Protein AF-A0A8T6MAM2-F1 (afdb_monomer_lite)

Structure (mmCIF, N/CA/C/O backbone):
data_AF-A0A8T6MAM2-F1
#
_entry.id   AF-A0A8T6MAM2-F1
#
loop_
_atom_site.group_PDB
_atom_site.id
_atom_site.type_symbol
_atom_site.label_atom_id
_atom_site.label_alt_id
_atom_site.label_comp_id
_atom_site.label_asym_id
_atom_site.label_entity_id
_atom_site.label_seq_id
_atom_site.pdbx_PDB_ins_code
_atom_site.Cartn_x
_atom_site.Cartn_y
_atom_site.Cartn_z
_atom_site.occupancy
_atom_site.B_iso_or_equiv
_atom_site.auth_seq_id
_atom_site.auth_comp_id
_atom_site.auth_asym_id
_atom_site.auth_atom_id
_atom_site.pdbx_PDB_model_num
ATOM 1 N N . MET A 1 1 ? 0.424 -13.821 27.277 1.00 36.38 1 MET A N 1
ATOM 2 C CA . MET A 1 1 ? 0.152 -14.409 25.945 1.00 36.38 1 MET A CA 1
ATOM 3 C C . MET A 1 1 ? -0.595 -13.380 25.105 1.00 36.38 1 MET A C 1
ATOM 5 O O . MET A 1 1 ? -1.649 -12.931 25.542 1.00 36.38 1 MET A O 1
ATOM 9 N N . ILE A 1 2 ? -0.048 -12.949 23.964 1.00 37.09 2 ILE A N 1
ATOM 10 C CA . ILE A 1 2 ? -0.687 -11.926 23.117 1.00 37.09 2 ILE A CA 1
ATOM 11 C C . ILE A 1 2 ? -1.843 -12.578 22.347 1.00 37.09 2 ILE A C 1
ATOM 13 O O . ILE A 1 2 ? -1.617 -13.409 21.472 1.00 37.09 2 ILE A O 1
ATOM 17 N N . LYS A 1 3 ? -3.089 -12.210 22.671 1.00 39.47 3 LYS A N 1
ATOM 18 C CA . LYS A 1 3 ? -4.261 -12.579 21.863 1.00 39.47 3 LYS A CA 1
ATOM 19 C C . LYS A 1 3 ? -4.354 -11.645 20.656 1.00 39.47 3 LYS A C 1
ATOM 21 O O . LYS A 1 3 ? -4.969 -10.579 20.751 1.00 39.47 3 LYS A O 1
ATOM 26 N N . PHE A 1 4 ? -3.730 -12.059 19.554 1.00 47.56 4 PHE A N 1
ATOM 27 C CA . PHE A 1 4 ? -3.900 -11.439 18.242 1.00 47.56 4 PHE A CA 1
ATOM 28 C C . PHE A 1 4 ? -5.394 -11.356 17.886 1.00 47.56 4 PHE A C 1
ATOM 30 O O . PHE A 1 4 ? -6.141 -12.314 18.091 1.00 47.56 4 PHE A O 1
ATOM 37 N N . GLY A 1 5 ? -5.838 -10.205 17.375 1.00 58.12 5 GLY A N 1
ATOM 38 C CA . GLY A 1 5 ? -7.162 -10.078 16.760 1.00 58.12 5 GLY A CA 1
ATOM 39 C C . GLY A 1 5 ? -7.283 -10.978 15.526 1.00 58.12 5 GLY A C 1
ATOM 40 O O . GLY A 1 5 ? -6.278 -11.277 14.881 1.00 58.12 5 GLY A O 1
ATOM 41 N N . ASN A 1 6 ? -8.503 -11.401 15.184 1.00 73.69 6 ASN A N 1
ATOM 42 C CA . ASN A 1 6 ? -8.754 -12.363 14.101 1.00 73.69 6 ASN A CA 1
ATOM 43 C C . ASN A 1 6 ? -8.672 -11.720 12.696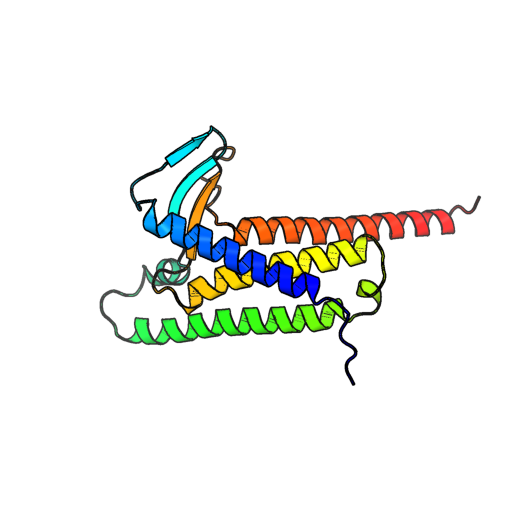 1.00 73.69 6 ASN A C 1
ATOM 45 O O . ASN A 1 6 ? -9.562 -11.880 11.865 1.00 73.69 6 ASN A O 1
ATOM 49 N N . ASN A 1 7 ? -7.599 -10.967 12.446 1.00 86.06 7 ASN A N 1
ATOM 50 C CA . ASN A 1 7 ? -7.386 -10.113 11.275 1.00 86.06 7 ASN A CA 1
ATOM 51 C C . ASN A 1 7 ? -6.730 -10.871 10.099 1.00 86.06 7 ASN A C 1
ATOM 53 O O . ASN A 1 7 ? -6.193 -10.249 9.188 1.00 86.06 7 ASN A O 1
ATOM 57 N N . TYR A 1 8 ? -6.737 -12.209 10.115 1.00 89.56 8 TYR A N 1
ATOM 58 C CA . TYR A 1 8 ? -6.058 -13.050 9.118 1.00 89.56 8 TYR A CA 1
ATOM 59 C C . TYR A 1 8 ? -6.554 -12.793 7.686 1.00 89.56 8 TYR A C 1
ATOM 61 O O . TYR A 1 8 ? -5.740 -12.705 6.774 1.00 89.56 8 TYR A O 1
ATOM 69 N N . LEU A 1 9 ? -7.862 -12.573 7.498 1.00 92.56 9 LEU A N 1
ATOM 70 C CA . LEU A 1 9 ? -8.433 -12.193 6.200 1.00 92.56 9 LEU A CA 1
ATOM 71 C C . LEU A 1 9 ? -7.868 -10.866 5.681 1.00 92.56 9 LEU A C 1
ATOM 73 O O . LEU A 1 9 ? -7.663 -10.725 4.484 1.00 92.56 9 LEU A O 1
ATOM 77 N N . LEU A 1 10 ? -7.578 -9.911 6.569 1.00 95.00 10 LEU A N 1
ATOM 78 C CA . LEU A 1 10 ? -7.025 -8.614 6.179 1.00 95.00 10 LEU A CA 1
ATOM 79 C C . LEU A 1 10 ? -5.540 -8.727 5.802 1.00 95.00 10 LEU A C 1
ATOM 81 O O . LEU A 1 10 ? -5.130 -8.118 4.822 1.00 95.00 10 LEU A O 1
ATOM 85 N N . TRP A 1 11 ? -4.762 -9.575 6.492 1.00 95.12 11 TRP A N 1
ATOM 86 C CA . TRP A 1 11 ? -3.405 -9.941 6.053 1.00 95.12 11 TRP A CA 1
ATOM 87 C C . TRP A 1 11 ? -3.402 -10.641 4.687 1.00 95.12 11 TRP A C 1
ATOM 89 O O . TRP A 1 11 ? -2.553 -10.338 3.851 1.00 95.12 11 TRP A O 1
ATOM 99 N N . ILE A 1 12 ? -4.363 -11.540 4.439 1.00 96.12 12 ILE A N 1
ATOM 100 C CA . ILE A 1 12 ? -4.545 -12.180 3.128 1.00 96.12 12 ILE A CA 1
ATOM 101 C C . ILE A 1 12 ? -4.876 -11.122 2.066 1.00 96.12 12 ILE A C 1
ATOM 103 O O . ILE A 1 12 ? -4.248 -11.127 1.012 1.00 96.12 12 ILE A O 1
ATOM 107 N N . SER A 1 13 ? -5.770 -10.168 2.350 1.00 96.06 13 SER A N 1
ATOM 108 C CA . SER A 1 13 ? -6.047 -9.047 1.441 1.00 96.06 13 SER A CA 1
ATOM 109 C C . SER A 1 13 ? -4.803 -8.201 1.150 1.00 96.06 13 SER A C 1
ATOM 111 O O . SER A 1 13 ? -4.543 -7.925 -0.017 1.00 96.06 13 SER A O 1
ATOM 113 N N . SER A 1 14 ? -3.993 -7.839 2.155 1.00 97.31 14 SER A N 1
ATOM 114 C CA . SER A 1 14 ? -2.725 -7.117 1.938 1.00 97.31 14 SER A CA 1
ATOM 115 C C . SER A 1 14 ? -1.755 -7.891 1.043 1.00 97.31 14 SER A C 1
ATOM 117 O O . SER A 1 14 ? -1.100 -7.298 0.190 1.00 97.31 14 SER A O 1
ATOM 119 N N . PHE A 1 15 ? -1.674 -9.215 1.206 1.00 97.50 15 PHE A N 1
ATOM 120 C CA . PHE A 1 15 ? -0.828 -10.064 0.369 1.00 97.50 15 PHE A CA 1
ATOM 121 C C . PHE A 1 15 ? -1.364 -10.194 -1.066 1.00 97.50 15 PHE A C 1
ATOM 123 O O . PHE A 1 15 ? -0.590 -10.125 -2.016 1.00 97.50 15 PHE A O 1
ATOM 130 N N . LEU A 1 16 ? -2.683 -10.308 -1.246 1.00 98.25 16 LEU A N 1
ATOM 131 C CA . LEU A 1 16 ? -3.314 -10.296 -2.569 1.00 98.25 16 LEU A CA 1
ATOM 132 C C . LEU A 1 16 ? -3.112 -8.953 -3.287 1.00 98.25 16 LEU A C 1
ATOM 134 O O . LEU A 1 16 ? -2.806 -8.946 -4.473 1.00 98.25 16 LEU A O 1
ATOM 138 N N . ILE A 1 17 ? -3.208 -7.830 -2.569 1.00 98.38 17 ILE A N 1
ATOM 139 C CA . ILE A 1 17 ? -2.890 -6.484 -3.076 1.00 98.38 17 ILE A CA 1
ATOM 140 C C . ILE A 1 17 ? -1.440 -6.412 -3.563 1.00 98.38 17 ILE A C 1
ATOM 142 O O . ILE A 1 17 ? -1.198 -5.977 -4.686 1.00 98.38 17 ILE A O 1
ATOM 146 N N . PHE A 1 18 ? -0.492 -6.890 -2.751 1.00 98.19 18 PHE A N 1
ATOM 147 C CA . PHE A 1 18 ? 0.920 -6.988 -3.124 1.00 98.19 18 PHE A CA 1
ATOM 148 C C . PHE A 1 18 ? 1.123 -7.820 -4.405 1.00 98.19 18 PHE A C 1
ATOM 150 O O . PHE A 1 18 ? 1.838 -7.392 -5.309 1.00 98.19 18 PHE A O 1
ATOM 157 N N . LEU A 1 19 ? 0.462 -8.978 -4.525 1.00 98.50 19 LEU A N 1
ATOM 158 C CA . LEU A 1 19 ? 0.543 -9.801 -5.735 1.00 98.50 19 LEU A CA 1
ATOM 159 C C . LEU A 1 19 ? -0.050 -9.095 -6.963 1.00 98.50 19 LEU A C 1
ATOM 161 O O . LEU A 1 19 ? 0.537 -9.178 -8.038 1.00 98.50 19 LEU A O 1
ATOM 165 N N . ILE A 1 20 ? -1.178 -8.391 -6.823 1.00 98.62 20 ILE A N 1
ATOM 166 C CA . ILE A 1 20 ? -1.801 -7.642 -7.926 1.00 98.62 20 ILE A CA 1
ATOM 167 C C . ILE A 1 20 ? -0.875 -6.512 -8.399 1.00 98.62 20 ILE A C 1
ATOM 169 O O . ILE A 1 20 ? -0.632 -6.406 -9.601 1.00 98.62 20 ILE A O 1
ATOM 173 N N . ASP A 1 21 ? -0.303 -5.726 -7.480 1.00 98.56 21 ASP A N 1
ATOM 174 C CA . ASP A 1 21 ? 0.697 -4.698 -7.801 1.00 98.56 21 ASP A CA 1
ATOM 175 C C . ASP A 1 21 ? 1.851 -5.291 -8.619 1.00 98.56 21 ASP A C 1
ATOM 177 O O . ASP A 1 21 ? 2.097 -4.877 -9.752 1.00 98.56 21 ASP A O 1
ATOM 181 N N . GLN A 1 22 ? 2.481 -6.349 -8.109 1.00 98.50 22 GLN A N 1
ATOM 182 C CA . GLN A 1 22 ? 3.627 -6.971 -8.767 1.00 98.50 22 GLN A CA 1
ATOM 183 C C . GLN A 1 22 ? 3.283 -7.610 -10.122 1.00 98.50 22 GLN A C 1
ATOM 185 O O . GLN A 1 22 ? 4.076 -7.498 -11.058 1.00 98.50 22 GLN A O 1
ATOM 190 N N . ILE A 1 23 ? 2.095 -8.206 -10.281 1.00 98.62 23 ILE A N 1
ATOM 191 C CA . ILE A 1 23 ? 1.607 -8.706 -11.577 1.00 98.62 23 ILE A CA 1
ATOM 192 C C . ILE A 1 23 ? 1.425 -7.549 -12.570 1.00 98.62 23 ILE A C 1
ATOM 194 O O . ILE A 1 23 ? 1.882 -7.648 -13.709 1.00 98.62 23 ILE A O 1
ATOM 198 N N . THR A 1 24 ? 0.811 -6.437 -12.154 1.00 98.31 24 THR A N 1
ATOM 199 C CA . THR A 1 24 ? 0.607 -5.277 -13.043 1.00 98.31 24 THR A CA 1
ATOM 200 C C . THR A 1 24 ? 1.916 -4.574 -13.412 1.00 98.31 24 THR A C 1
ATOM 202 O O . THR A 1 24 ? 2.085 -4.180 -14.564 1.00 98.31 24 THR A O 1
ATOM 205 N N . LYS A 1 25 ? 2.901 -4.529 -12.509 1.00 97.56 25 LYS A N 1
ATOM 206 C CA . LYS A 1 25 ? 4.258 -4.038 -12.803 1.00 97.56 25 LYS A CA 1
ATOM 207 C C . LYS A 1 25 ? 5.033 -4.954 -13.755 1.00 97.56 25 LYS A C 1
ATOM 209 O O . LYS A 1 25 ? 5.753 -4.465 -14.621 1.00 97.56 25 LYS A O 1
ATOM 214 N N . ILE A 1 26 ? 4.857 -6.276 -13.660 1.00 97.25 26 ILE A N 1
ATOM 215 C CA . ILE A 1 26 ? 5.408 -7.234 -14.638 1.00 97.25 26 ILE A CA 1
ATOM 216 C C . ILE A 1 26 ? 4.734 -7.065 -16.011 1.00 97.25 26 ILE A C 1
ATOM 218 O O . ILE A 1 26 ? 5.419 -7.099 -17.032 1.00 97.25 26 ILE A O 1
ATOM 222 N N . TRP A 1 27 ? 3.420 -6.827 -16.058 1.00 97.25 27 TRP A N 1
ATOM 223 C CA . TRP A 1 27 ? 2.732 -6.468 -17.303 1.00 97.25 27 TRP A CA 1
ATOM 224 C C . TRP A 1 27 ? 3.293 -5.171 -17.908 1.00 97.25 27 TRP A C 1
ATOM 226 O O . TRP A 1 27 ? 3.635 -5.160 -19.091 1.00 97.25 27 TRP A O 1
ATOM 236 N N . ALA A 1 28 ? 3.467 -4.120 -17.101 1.00 96.19 28 ALA A N 1
ATOM 237 C CA . ALA A 1 28 ? 4.029 -2.843 -17.540 1.00 96.19 28 ALA A CA 1
ATOM 238 C C . ALA A 1 28 ? 5.455 -2.998 -18.102 1.00 96.19 28 ALA A C 1
ATOM 240 O O . ALA A 1 28 ? 5.746 -2.481 -19.178 1.00 96.19 28 ALA A O 1
ATOM 241 N N . LEU A 1 29 ? 6.326 -3.772 -17.440 1.00 94.75 29 LEU A N 1
ATOM 242 C CA . LEU A 1 29 ? 7.674 -4.083 -17.942 1.00 94.75 29 LEU A CA 1
ATOM 243 C C . LEU A 1 29 ? 7.672 -4.739 -19.330 1.00 94.75 29 LEU A C 1
ATOM 245 O O . LEU A 1 29 ? 8.525 -4.415 -20.151 1.00 94.75 29 LEU A O 1
ATOM 249 N N . ASN A 1 30 ? 6.731 -5.650 -19.580 1.00 95.25 30 ASN A N 1
ATOM 250 C CA . ASN A 1 30 ? 6.686 -6.454 -20.804 1.00 95.25 30 ASN A CA 1
ATOM 251 C C . ASN A 1 30 ? 5.883 -5.810 -21.951 1.00 95.25 30 AS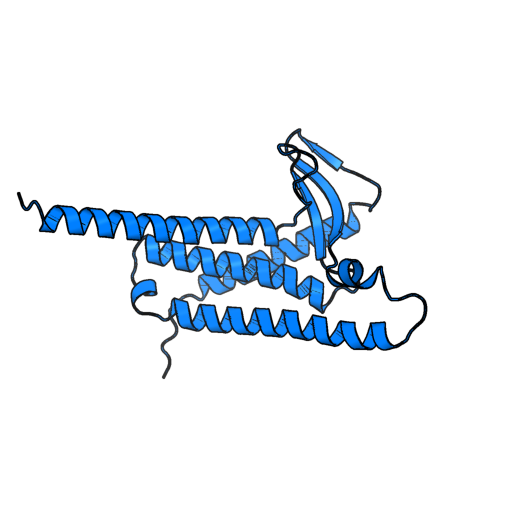N A C 1
ATOM 253 O O . ASN A 1 30 ? 5.944 -6.311 -23.071 1.00 95.25 30 ASN A O 1
ATOM 257 N N . THR A 1 31 ? 5.109 -4.753 -21.677 1.00 94.50 31 THR A N 1
ATOM 258 C CA . THR A 1 31 ? 4.133 -4.179 -22.631 1.00 94.50 31 THR A CA 1
ATOM 259 C C . THR A 1 31 ? 4.397 -2.710 -22.965 1.00 94.50 31 THR A C 1
ATOM 261 O O . THR A 1 31 ? 3.996 -2.252 -24.031 1.00 94.50 31 THR A O 1
ATOM 264 N N . LEU A 1 32 ? 5.045 -1.962 -22.069 1.00 93.69 32 LEU A N 1
ATOM 265 C CA . LEU A 1 32 ? 5.283 -0.526 -22.216 1.00 93.69 32 LEU A CA 1
ATOM 266 C C . LEU A 1 32 ? 6.780 -0.265 -22.397 1.00 93.69 32 LEU A C 1
ATOM 268 O O . LEU A 1 32 ? 7.588 -0.726 -21.589 1.00 93.69 32 LEU A O 1
ATOM 272 N N . ASN A 1 33 ? 7.146 0.512 -23.414 1.00 86.25 33 ASN A N 1
ATOM 273 C CA . ASN A 1 33 ? 8.487 1.087 -23.521 1.00 86.25 33 ASN A CA 1
ATOM 274 C C . ASN A 1 33 ? 8.620 2.308 -22.588 1.00 86.25 33 ASN A C 1
ATOM 276 O O . ASN A 1 33 ? 7.648 2.727 -21.962 1.00 86.25 33 ASN A O 1
ATOM 280 N N . ILE A 1 34 ? 9.834 2.855 -22.462 1.00 79.69 34 ILE A N 1
ATOM 281 C CA . ILE A 1 34 ? 10.057 4.124 -21.739 1.00 79.69 34 ILE A CA 1
ATOM 282 C C . ILE A 1 34 ? 9.612 5.318 -22.593 1.00 79.69 34 ILE A C 1
ATOM 284 O O . ILE A 1 34 ? 9.100 6.287 -22.054 1.00 79.69 34 ILE A O 1
ATOM 288 N N . ASP A 1 35 ? 9.763 5.237 -23.914 1.00 80.75 35 ASP A N 1
ATOM 289 C CA . ASP A 1 35 ? 9.528 6.363 -24.827 1.00 80.75 35 ASP A CA 1
ATOM 290 C C . ASP A 1 35 ? 8.085 6.434 -25.377 1.00 80.75 35 ASP A C 1
ATOM 292 O O . ASP A 1 35 ? 7.713 7.422 -26.006 1.00 80.75 35 ASP A O 1
ATOM 296 N N . ASP A 1 36 ? 7.262 5.406 -25.126 1.00 83.81 36 ASP A N 1
ATOM 297 C CA . ASP A 1 36 ? 5.892 5.277 -25.646 1.00 83.81 36 ASP A CA 1
ATOM 298 C C . ASP A 1 36 ? 4.819 5.561 -24.579 1.00 83.81 36 ASP A C 1
ATOM 300 O O . ASP A 1 36 ? 4.990 5.262 -23.395 1.00 83.81 36 ASP A O 1
ATOM 304 N N . GLU A 1 37 ? 3.656 6.061 -25.006 1.00 89.00 37 GLU A N 1
ATOM 305 C CA . GLU A 1 37 ? 2.463 6.224 -24.164 1.00 89.00 37 GLU A CA 1
ATOM 306 C C . GLU A 1 37 ? 1.226 5.589 -24.820 1.00 89.00 37 GLU A C 1
ATOM 308 O O . GLU A 1 37 ? 0.815 5.959 -25.921 1.00 89.00 37 GLU A O 1
ATOM 313 N N . ILE A 1 38 ? 0.586 4.646 -24.120 1.00 92.75 38 ILE A N 1
ATOM 314 C CA . ILE A 1 38 ? -0.659 4.004 -24.556 1.00 92.75 38 ILE A CA 1
ATOM 315 C C . ILE A 1 38 ? -1.848 4.740 -23.932 1.00 92.75 38 ILE A C 1
ATOM 317 O O . ILE A 1 38 ? -2.216 4.514 -22.776 1.00 92.75 38 ILE A O 1
ATOM 321 N N . VAL A 1 39 ? -2.485 5.618 -24.706 1.00 92.00 39 VAL A N 1
ATOM 322 C CA . VAL A 1 39 ? -3.681 6.354 -24.268 1.00 92.00 39 VAL A CA 1
ATOM 323 C C . VAL A 1 39 ? -4.898 5.426 -24.226 1.00 92.00 39 VAL A C 1
ATOM 325 O O . VAL A 1 39 ? -5.429 5.041 -25.265 1.00 92.00 39 VAL A O 1
ATOM 328 N N . MET A 1 40 ? -5.377 5.090 -23.022 1.00 91.75 40 MET A N 1
ATOM 329 C CA . MET A 1 40 ? -6.588 4.276 -22.850 1.00 91.75 40 MET A CA 1
ATOM 330 C C . MET A 1 40 ? -7.861 5.121 -22.992 1.00 91.75 40 MET A C 1
ATOM 332 O O . MET A 1 40 ? -8.832 4.675 -23.600 1.00 91.75 40 MET A O 1
ATOM 336 N N . ASN A 1 41 ? -7.885 6.329 -22.420 1.00 91.31 41 ASN A N 1
ATOM 337 C CA . ASN A 1 41 ? -8.959 7.313 -22.587 1.00 91.31 41 ASN A CA 1
ATOM 338 C C . ASN A 1 41 ? -8.505 8.719 -22.125 1.00 91.31 41 ASN A C 1
ATOM 340 O O . ASN A 1 41 ? -7.354 8.929 -21.756 1.00 91.31 41 ASN A O 1
ATOM 344 N N . LYS A 1 42 ? -9.426 9.695 -22.111 1.00 89.31 42 LYS A N 1
ATOM 345 C CA . LYS A 1 42 ? -9.162 11.091 -21.693 1.00 89.31 42 LYS A CA 1
ATOM 346 C C . LYS A 1 42 ? -8.743 11.275 -20.222 1.00 89.31 42 LYS A C 1
ATOM 348 O O . LYS A 1 42 ? -8.374 12.378 -19.851 1.00 89.31 42 LYS A O 1
ATOM 353 N N . ILE A 1 43 ? -8.866 10.245 -19.386 1.00 89.94 43 ILE A N 1
ATOM 354 C CA . ILE A 1 43 ? -8.605 10.282 -17.938 1.00 89.94 43 ILE A CA 1
ATOM 355 C C . ILE A 1 43 ? -7.359 9.464 -17.587 1.00 89.94 43 ILE A C 1
ATOM 357 O O . ILE A 1 43 ? -6.645 9.829 -16.660 1.00 89.94 43 ILE A O 1
ATOM 361 N N . ILE A 1 44 ? -7.096 8.368 -18.307 1.00 92.12 44 ILE A N 1
ATOM 362 C CA . ILE A 1 44 ? -6.009 7.429 -18.009 1.00 92.12 44 ILE A CA 1
ATOM 363 C C . ILE A 1 44 ? -5.247 7.063 -19.283 1.00 92.12 44 ILE A C 1
ATOM 365 O O . ILE A 1 44 ? -5.843 6.691 -20.300 1.00 92.12 44 ILE A O 1
ATOM 369 N N . SER A 1 45 ? -3.924 7.074 -19.179 1.00 93.12 4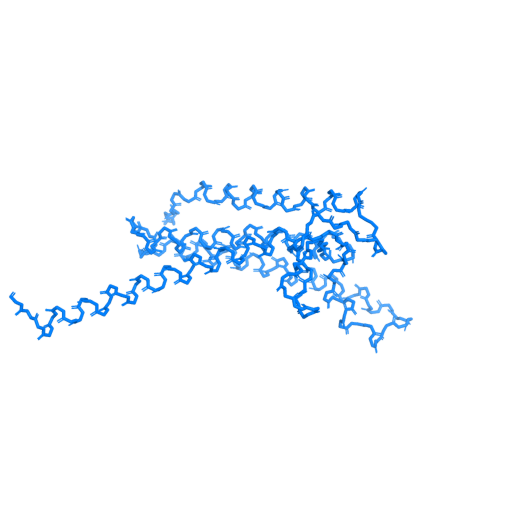5 SER A N 1
ATOM 370 C CA . SER A 1 45 ? -2.989 6.479 -20.134 1.00 93.12 45 SER A CA 1
ATOM 371 C C . SER A 1 45 ? -1.915 5.672 -19.399 1.00 93.12 45 SER A C 1
ATOM 373 O O . SER A 1 45 ? -1.781 5.753 -18.175 1.00 93.12 45 SER A O 1
ATOM 375 N N . PHE A 1 46 ? -1.179 4.850 -20.145 1.00 94.94 46 PHE A N 1
ATOM 376 C CA . PHE A 1 46 ? -0.112 4.012 -19.614 1.00 94.94 46 PHE A CA 1
ATOM 377 C C . PHE A 1 46 ? 1.236 4.395 -20.224 1.00 94.94 46 PHE A C 1
ATOM 379 O O . PHE A 1 46 ? 1.414 4.307 -21.437 1.00 94.94 46 PHE A O 1
ATOM 386 N N . HIS A 1 47 ? 2.182 4.796 -19.380 1.00 92.00 47 HIS A N 1
ATOM 387 C CA . HIS A 1 47 ? 3.535 5.208 -19.758 1.00 92.00 47 HIS A CA 1
ATOM 388 C C . HIS A 1 47 ? 4.482 4.807 -18.628 1.00 92.00 47 HIS A C 1
ATOM 390 O O . HIS A 1 47 ? 4.252 5.193 -17.482 1.00 92.00 47 HIS A O 1
ATOM 396 N N . ARG A 1 48 ? 5.494 3.983 -18.920 1.00 92.88 48 ARG A N 1
ATOM 397 C CA . ARG A 1 48 ? 6.323 3.337 -17.892 1.00 92.88 48 ARG A CA 1
ATOM 398 C C . ARG A 1 48 ? 7.531 4.193 -17.534 1.00 92.88 48 ARG A C 1
ATOM 400 O O . ARG A 1 48 ? 8.465 4.295 -18.326 1.00 92.88 48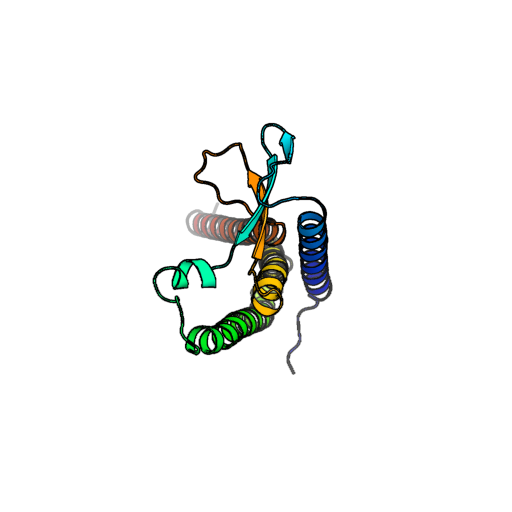 ARG A O 1
ATOM 407 N N . ILE A 1 49 ? 7.571 4.658 -16.290 1.00 91.31 49 ILE A N 1
ATOM 408 C CA . ILE A 1 49 ? 8.755 5.276 -15.693 1.00 91.31 49 ILE A CA 1
ATOM 409 C C . ILE A 1 49 ? 9.341 4.397 -14.586 1.00 91.31 49 ILE A C 1
ATOM 411 O O . ILE A 1 49 ? 8.664 3.562 -13.982 1.00 91.31 49 ILE A O 1
ATOM 415 N N . PHE A 1 50 ? 10.619 4.630 -14.307 1.00 89.88 50 PHE A N 1
ATOM 416 C CA . PHE A 1 50 ? 11.317 4.080 -13.155 1.00 89.88 50 PHE A CA 1
ATOM 417 C C . PHE A 1 50 ? 11.457 5.171 -12.092 1.00 89.88 50 PHE A C 1
ATOM 419 O O . PHE A 1 50 ? 12.277 6.082 -12.208 1.00 89.88 50 PHE A O 1
ATOM 426 N N . ASN A 1 51 ? 10.605 5.105 -11.072 1.00 84.88 51 ASN A N 1
ATOM 427 C CA . ASN A 1 51 ? 10.615 6.014 -9.934 1.00 84.88 51 ASN A CA 1
ATOM 428 C C . ASN A 1 51 ? 11.652 5.528 -8.920 1.00 84.88 51 ASN A C 1
ATOM 430 O O . ASN A 1 51 ? 11.351 4.799 -7.965 1.00 84.88 51 ASN A O 1
ATOM 434 N N . ASP A 1 52 ? 12.900 5.924 -9.165 1.00 71.31 52 ASP A N 1
ATOM 435 C CA . ASP A 1 52 ? 13.992 5.690 -8.238 1.00 71.31 52 ASP A CA 1
ATOM 436 C C . ASP A 1 52 ? 14.438 6.960 -7.502 1.00 71.31 52 ASP A C 1
ATOM 438 O O . ASP A 1 52 ? 15.186 7.811 -7.995 1.00 71.31 52 ASP A O 1
ATOM 442 N N . SER A 1 53 ? 14.033 7.018 -6.236 1.00 57.22 53 SER A N 1
ATOM 443 C CA . SER A 1 53 ? 14.506 7.987 -5.253 1.00 57.22 53 SER A CA 1
ATOM 444 C C . SER A 1 53 ? 16.016 7.899 -4.972 1.00 57.22 53 SER A C 1
ATOM 446 O O . SER A 1 53 ? 16.568 8.856 -4.433 1.00 57.22 53 SER A O 1
ATOM 448 N N . TYR A 1 54 ? 16.707 6.806 -5.330 1.00 52.56 54 TYR A N 1
ATOM 449 C CA . TYR A 1 54 ? 18.171 6.737 -5.275 1.00 52.56 54 TYR A CA 1
ATOM 450 C C . TYR A 1 54 ? 18.822 7.488 -6.454 1.00 52.56 54 TYR A C 1
ATOM 452 O O . TYR A 1 54 ? 19.658 8.354 -6.197 1.00 52.56 54 TYR A O 1
ATOM 460 N N . ILE A 1 55 ? 18.416 7.273 -7.711 1.00 47.44 55 ILE A N 1
ATOM 461 C CA . ILE A 1 55 ? 18.917 8.042 -8.870 1.00 47.44 55 ILE A CA 1
ATOM 462 C C . ILE A 1 55 ? 18.656 9.545 -8.695 1.00 47.44 55 ILE A C 1
ATOM 464 O O . ILE A 1 55 ? 19.587 10.338 -8.842 1.00 47.44 55 ILE A O 1
ATOM 468 N N . MET A 1 56 ? 17.442 9.955 -8.303 1.00 42.59 56 MET A N 1
ATOM 469 C CA . MET A 1 56 ? 17.113 11.385 -8.154 1.00 42.59 56 MET A CA 1
ATOM 470 C C . MET A 1 56 ? 17.957 12.118 -7.096 1.00 42.59 56 MET A C 1
ATOM 472 O O . MET A 1 56 ? 18.199 13.315 -7.236 1.00 42.59 56 MET A O 1
ATOM 476 N N . LEU A 1 57 ? 18.433 11.421 -6.057 1.00 44.53 57 LEU A N 1
ATOM 477 C CA . LEU A 1 57 ? 19.338 11.992 -5.051 1.00 44.53 57 LEU A CA 1
ATOM 478 C C . LEU A 1 57 ? 20.821 11.943 -5.465 1.00 44.53 57 LEU A C 1
ATOM 480 O O . LEU A 1 57 ? 21.618 12.708 -4.927 1.00 44.53 57 LEU A O 1
ATOM 484 N N . ASN A 1 58 ? 21.202 11.070 -6.405 1.00 45.97 58 ASN A N 1
ATOM 485 C CA . ASN A 1 58 ? 22.601 10.816 -6.775 1.00 45.97 58 ASN A CA 1
ATOM 486 C C . ASN A 1 58 ? 23.021 11.356 -8.155 1.00 45.97 58 ASN A C 1
ATOM 488 O O . ASN A 1 58 ? 24.221 11.397 -8.431 1.00 45.97 58 ASN A O 1
ATOM 492 N N . TYR A 1 59 ? 22.088 11.828 -8.995 1.00 45.28 59 TYR A N 1
ATOM 493 C CA . TYR A 1 59 ? 22.391 12.393 -10.324 1.00 45.28 59 TYR A CA 1
ATOM 494 C C . TYR A 1 59 ? 23.422 13.540 -10.282 1.00 45.28 59 TYR A C 1
ATOM 496 O O . TYR A 1 59 ? 24.211 13.707 -11.205 1.00 45.28 59 TYR A O 1
ATOM 504 N N . ASN A 1 60 ? 23.481 14.285 -9.174 1.00 44.03 60 ASN A N 1
ATOM 505 C CA . ASN A 1 60 ? 24.438 15.376 -8.968 1.00 44.03 60 ASN A CA 1
ATOM 506 C C . ASN A 1 60 ? 25.834 14.937 -8.460 1.00 44.03 60 ASN A C 1
ATOM 508 O O . ASN A 1 60 ? 26.626 15.818 -8.125 1.00 44.03 60 ASN A O 1
ATOM 512 N N . VAL A 1 61 ? 26.141 13.634 -8.302 1.00 46.03 61 VAL A N 1
ATOM 513 C CA . VAL A 1 61 ? 27.317 13.220 -7.491 1.00 46.03 61 VAL A CA 1
ATOM 514 C C . VAL A 1 61 ? 28.159 12.026 -7.979 1.00 46.03 61 VAL A C 1
ATOM 516 O O . VAL A 1 61 ? 29.277 11.878 -7.489 1.00 46.03 61 VAL A O 1
ATOM 519 N N . TYR A 1 62 ? 27.694 11.171 -8.902 1.00 48.00 62 TYR A N 1
ATOM 520 C CA . TYR A 1 62 ? 28.344 9.862 -9.145 1.00 48.00 62 TYR A CA 1
ATOM 521 C C . TYR A 1 62 ? 28.733 9.522 -10.601 1.00 48.00 62 TYR A C 1
ATOM 523 O O . TYR A 1 62 ? 28.513 8.400 -11.058 1.00 48.00 62 TYR A O 1
ATOM 531 N N . GLU A 1 63 ? 29.467 10.407 -11.291 1.00 42.16 63 GLU A N 1
ATOM 532 C CA . GLU A 1 63 ? 30.490 9.889 -12.220 1.00 42.16 63 GLU A CA 1
ATOM 533 C C . GLU A 1 63 ? 31.630 9.240 -11.405 1.00 42.16 63 GLU A C 1
ATOM 535 O O . GLU A 1 63 ? 32.267 9.873 -10.564 1.00 42.16 63 GLU A O 1
ATOM 540 N N . SER A 1 64 ? 31.952 7.977 -11.697 1.00 43.47 64 SER A N 1
ATOM 541 C CA . SER A 1 64 ? 33.248 7.343 -11.379 1.00 43.47 64 SER A CA 1
ATOM 542 C C . SER A 1 64 ? 33.683 7.170 -9.901 1.00 43.47 64 SER A C 1
ATOM 544 O O . SER A 1 64 ? 34.848 7.394 -9.575 1.00 43.47 64 SER A O 1
ATOM 546 N N . SER A 1 65 ? 32.841 6.664 -8.983 1.00 48.94 65 SER A N 1
ATOM 547 C CA . SER A 1 65 ? 33.382 6.144 -7.702 1.00 48.94 65 SER A CA 1
ATOM 548 C C . SER A 1 65 ? 32.623 4.980 -7.046 1.00 48.94 65 SER A C 1
ATOM 550 O O . SER A 1 65 ? 31.398 4.883 -7.065 1.00 48.94 65 SER A O 1
ATOM 552 N N . SER A 1 66 ? 33.392 4.079 -6.424 1.00 50.44 66 SER A N 1
ATOM 553 C CA . SER A 1 66 ? 32.941 2.795 -5.863 1.00 50.44 66 SER A CA 1
ATOM 554 C C . SER A 1 66 ? 32.031 2.903 -4.633 1.00 50.44 66 SER A C 1
ATOM 556 O O . SER A 1 66 ? 31.379 1.921 -4.277 1.00 50.44 66 SER A O 1
ATOM 558 N N . TRP A 1 67 ? 31.923 4.079 -4.003 1.00 44.53 67 TRP A N 1
ATOM 559 C CA . TRP A 1 67 ? 31.038 4.272 -2.849 1.00 44.53 67 TRP A CA 1
ATOM 560 C C . TRP A 1 67 ? 29.548 4.321 -3.215 1.00 44.53 67 TRP A C 1
ATOM 562 O O . TRP A 1 67 ? 28.707 4.061 -2.354 1.00 44.53 67 TRP A O 1
ATOM 572 N N . ALA A 1 68 ? 29.210 4.549 -4.490 1.00 48.53 68 ALA A N 1
ATOM 573 C CA . ALA A 1 68 ? 27.832 4.496 -4.983 1.00 48.53 68 ALA A CA 1
ATOM 574 C C . ALA A 1 68 ? 27.166 3.125 -4.750 1.00 48.53 68 ALA A C 1
ATOM 576 O O . ALA A 1 68 ? 25.978 3.059 -4.442 1.00 48.53 68 ALA A O 1
ATOM 577 N N . LEU A 1 69 ? 27.930 2.030 -4.854 1.00 49.50 69 LEU A N 1
ATOM 578 C CA . LEU A 1 69 ? 27.445 0.670 -4.580 1.00 49.50 69 LEU A CA 1
ATOM 579 C C . LEU A 1 69 ? 27.230 0.439 -3.077 1.00 49.50 69 LEU A C 1
ATOM 581 O O . LEU A 1 69 ? 26.311 -0.270 -2.666 1.00 49.50 69 LEU A O 1
ATOM 585 N N . ASP A 1 70 ? 28.060 1.077 -2.252 1.00 54.81 70 ASP A N 1
ATOM 586 C CA . ASP A 1 70 ? 28.051 0.919 -0.802 1.00 54.81 70 ASP A CA 1
ATOM 587 C C . ASP A 1 70 ? 26.926 1.724 -0.118 1.00 54.81 70 ASP A C 1
ATOM 589 O O . ASP A 1 70 ? 26.646 1.524 1.062 1.00 54.81 70 ASP A O 1
ATOM 593 N N . SER A 1 71 ? 26.230 2.613 -0.836 1.00 62.38 71 SER A N 1
ATOM 594 C CA . SER A 1 71 ? 25.006 3.268 -0.353 1.00 62.38 71 SER A CA 1
ATOM 595 C C . SER A 1 71 ? 23.727 2.502 -0.725 1.00 62.38 71 SER A C 1
ATOM 597 O O . SER A 1 71 ? 22.800 2.454 0.086 1.00 62.38 71 SER A O 1
ATOM 599 N N . GLN A 1 72 ? 23.676 1.825 -1.882 1.00 64.25 72 GLN A N 1
ATOM 600 C CA . GLN A 1 72 ? 22.479 1.102 -2.351 1.00 64.25 72 GLN A CA 1
ATOM 601 C C . GLN A 1 72 ? 21.960 0.073 -1.340 1.00 64.25 72 GLN A C 1
ATOM 603 O O . GLN A 1 72 ? 20.768 0.054 -1.029 1.00 64.25 72 GLN A O 1
ATOM 608 N N . TRP A 1 73 ? 22.835 -0.779 -0.796 1.00 67.19 73 TRP A N 1
ATOM 609 C CA . TRP A 1 73 ? 22.408 -1.816 0.150 1.00 67.19 73 TRP A CA 1
ATOM 610 C C . TRP A 1 73 ? 21.874 -1.224 1.463 1.00 67.19 73 TRP A C 1
ATOM 612 O O . TRP A 1 73 ? 20.936 -1.770 2.045 1.00 67.19 73 TRP A O 1
ATOM 622 N N . LYS A 1 74 ? 22.396 -0.064 1.886 1.00 71.38 74 LYS A N 1
ATOM 623 C CA . LYS A 1 74 ? 21.918 0.675 3.064 1.00 71.38 74 LYS A CA 1
ATOM 624 C C . LYS A 1 74 ? 20.493 1.197 2.834 1.00 71.38 74 LYS A C 1
ATOM 626 O O . LYS A 1 74 ? 19.638 1.001 3.693 1.00 71.38 74 LYS A O 1
ATOM 631 N N . PHE A 1 75 ? 20.195 1.753 1.655 1.00 70.75 75 PHE A N 1
ATOM 632 C CA . PHE A 1 75 ? 18.828 2.159 1.290 1.00 70.75 75 PHE A CA 1
ATOM 633 C C . PHE A 1 75 ? 17.856 0.972 1.208 1.00 70.75 75 PHE A C 1
ATOM 635 O O . PHE A 1 75 ? 16.771 1.037 1.787 1.00 70.75 75 PHE A O 1
ATOM 642 N N . ARG A 1 76 ? 18.254 -0.149 0.586 1.00 79.31 76 ARG A N 1
ATOM 643 C CA . ARG A 1 76 ? 17.437 -1.381 0.531 1.00 79.31 76 ARG A CA 1
ATOM 644 C C . ARG A 1 76 ? 17.057 -1.884 1.931 1.00 79.31 76 ARG A C 1
ATOM 646 O O . ARG A 1 76 ? 15.905 -2.261 2.149 1.00 79.31 76 ARG A O 1
ATOM 653 N N . LEU A 1 77 ? 17.994 -1.838 2.887 1.00 78.69 77 LEU A N 1
ATOM 654 C CA . LEU A 1 77 ? 17.727 -2.161 4.294 1.00 78.69 77 LEU A CA 1
ATOM 655 C C . LEU A 1 77 ? 16.781 -1.156 4.965 1.00 78.69 77 LEU A C 1
ATOM 657 O O . LEU A 1 77 ? 15.893 -1.585 5.696 1.00 78.69 77 LEU A O 1
ATOM 661 N N . ILE A 1 78 ? 16.923 0.151 4.713 1.00 84.88 78 ILE A N 1
ATOM 662 C CA . ILE A 1 78 ? 16.035 1.183 5.281 1.00 84.88 78 ILE A CA 1
ATOM 663 C C . ILE A 1 78 ? 14.573 0.926 4.887 1.00 84.88 78 ILE A C 1
ATOM 665 O O . ILE A 1 78 ? 13.709 0.914 5.764 1.00 84.88 78 ILE A O 1
ATOM 669 N N . TYR A 1 79 ? 14.289 0.646 3.611 1.00 83.56 79 TYR A N 1
ATOM 670 C CA . TYR A 1 79 ? 12.923 0.343 3.161 1.00 83.56 79 TYR A CA 1
ATOM 671 C C . TYR A 1 79 ? 12.371 -0.956 3.776 1.00 83.56 79 TYR A C 1
ATOM 673 O O . TYR A 1 79 ? 11.227 -0.978 4.235 1.00 83.56 79 TYR A O 1
ATOM 681 N N . GLY A 1 80 ? 13.187 -2.014 3.871 1.00 85.50 80 GLY A N 1
ATOM 682 C CA . GLY A 1 80 ? 12.794 -3.268 4.527 1.00 85.50 80 GLY A CA 1
ATOM 683 C C . GLY A 1 80 ? 12.518 -3.112 6.030 1.00 85.50 80 GLY A C 1
ATOM 684 O O . GLY A 1 80 ? 11.519 -3.623 6.540 1.00 85.50 80 GLY A O 1
ATOM 685 N N . VAL A 1 81 ? 13.357 -2.352 6.742 1.00 87.94 81 VAL A N 1
ATOM 686 C CA . VAL A 1 81 ? 13.174 -2.028 8.168 1.00 87.94 81 VAL A CA 1
ATOM 687 C C . VAL A 1 81 ? 11.932 -1.159 8.380 1.00 87.94 81 VAL A C 1
ATOM 689 O O . VAL A 1 81 ? 11.167 -1.418 9.307 1.00 87.94 81 VAL A O 1
ATOM 692 N N . PHE A 1 82 ? 11.677 -0.183 7.506 1.00 87.94 82 PHE A N 1
ATOM 693 C CA . PHE A 1 82 ? 10.468 0.642 7.545 1.00 87.94 82 PHE A CA 1
ATOM 694 C C . PHE A 1 82 ? 9.191 -0.200 7.377 1.00 87.94 82 PHE A C 1
ATOM 696 O O . PHE A 1 82 ? 8.279 -0.096 8.199 1.00 87.94 82 PHE A O 1
ATOM 703 N N . ALA A 1 83 ? 9.152 -1.105 6.392 1.00 90.38 83 ALA A N 1
ATOM 704 C CA . ALA A 1 83 ? 8.031 -2.031 6.212 1.00 90.38 83 ALA A CA 1
ATOM 705 C C . ALA A 1 83 ? 7.829 -2.959 7.425 1.00 90.38 83 ALA A C 1
ATOM 707 O O . ALA A 1 83 ? 6.693 -3.187 7.841 1.00 90.38 83 ALA A O 1
ATOM 708 N N . LEU A 1 84 ? 8.911 -3.458 8.036 1.00 91.81 84 LEU A N 1
ATOM 709 C CA . LEU A 1 84 ? 8.839 -4.277 9.250 1.00 91.81 84 LEU A CA 1
ATOM 710 C C . LEU A 1 84 ? 8.286 -3.487 10.449 1.00 91.81 84 LEU A C 1
ATOM 712 O O . LEU A 1 84 ? 7.418 -3.988 11.166 1.00 91.81 84 LEU A O 1
ATOM 716 N N . ILE A 1 85 ? 8.745 -2.248 10.653 1.00 94.56 85 ILE A N 1
ATOM 717 C CA . ILE A 1 85 ? 8.249 -1.359 11.715 1.00 94.56 85 ILE A CA 1
ATOM 718 C C . ILE A 1 85 ? 6.756 -1.070 11.519 1.00 94.56 85 ILE A C 1
ATOM 720 O O . ILE A 1 85 ? 5.995 -1.148 12.484 1.00 94.56 85 ILE A O 1
ATOM 724 N N . LEU A 1 86 ? 6.309 -0.808 10.286 1.00 93.56 86 LEU A N 1
ATOM 725 C CA . LEU A 1 86 ? 4.891 -0.605 9.980 1.00 93.56 86 LEU A CA 1
ATOM 726 C C . LEU A 1 86 ? 4.054 -1.872 10.188 1.00 93.56 86 LEU A C 1
ATOM 728 O O . LEU A 1 86 ? 2.992 -1.791 10.803 1.00 93.56 86 LEU A O 1
ATOM 732 N N . ALA A 1 87 ? 4.538 -3.045 9.772 1.00 93.31 87 ALA A N 1
ATOM 733 C CA . ALA A 1 87 ? 3.847 -4.313 10.006 1.00 93.31 87 ALA A CA 1
ATOM 734 C C . ALA A 1 87 ? 3.651 -4.580 11.510 1.00 93.31 87 ALA A C 1
ATOM 736 O O . ALA A 1 87 ? 2.541 -4.884 11.954 1.00 93.31 87 ALA A O 1
ATOM 737 N N . LEU A 1 88 ? 4.703 -4.395 12.317 1.00 94.81 88 LEU A N 1
ATOM 738 C CA . LEU A 1 88 ? 4.642 -4.507 13.778 1.00 94.81 88 LEU A CA 1
ATOM 739 C C . LEU A 1 88 ? 3.736 -3.430 14.399 1.00 94.81 88 LEU A C 1
ATOM 741 O O . LEU A 1 88 ? 2.954 -3.729 15.305 1.00 94.81 88 LEU A O 1
ATOM 745 N N . GLY A 1 89 ? 3.780 -2.204 13.874 1.00 95.38 89 GLY A N 1
ATOM 746 C CA . GLY A 1 89 ? 2.894 -1.104 14.247 1.00 95.38 89 GLY A CA 1
ATOM 747 C C . GLY A 1 89 ? 1.421 -1.438 14.009 1.00 95.38 89 GLY A C 1
ATOM 748 O O . GLY A 1 89 ? 0.606 -1.259 14.907 1.00 95.38 89 GLY A O 1
ATOM 749 N N . ILE A 1 90 ? 1.073 -2.015 12.857 1.00 95.00 90 ILE A N 1
ATOM 750 C CA . ILE A 1 90 ? -0.294 -2.447 12.530 1.00 95.00 90 ILE A CA 1
ATOM 751 C C . ILE A 1 90 ? -0.729 -3.623 13.410 1.00 95.00 90 ILE A C 1
ATOM 753 O O . ILE A 1 90 ? -1.858 -3.619 13.909 1.00 95.00 90 ILE A O 1
ATOM 757 N N . VAL A 1 91 ? 0.152 -4.591 13.691 1.00 93.94 91 VAL A N 1
ATOM 758 C CA . VAL A 1 91 ? -0.123 -5.647 14.685 1.00 93.94 91 VAL A CA 1
ATOM 759 C C . VAL A 1 91 ? -0.423 -5.040 16.059 1.00 93.94 91 VAL A C 1
ATOM 761 O O . VAL A 1 91 ? -1.361 -5.482 16.720 1.00 93.94 91 VAL A O 1
ATOM 764 N N . TRP A 1 92 ? 0.324 -4.028 16.499 1.00 94.06 92 TRP A N 1
ATOM 765 C CA . TRP A 1 92 ? 0.117 -3.376 17.794 1.00 94.06 92 TRP A CA 1
ATOM 766 C C . TRP A 1 92 ? -1.162 -2.518 17.826 1.00 94.06 92 TRP A C 1
ATOM 768 O O . TRP A 1 92 ? -2.009 -2.717 18.698 1.00 94.06 92 TRP A O 1
ATOM 778 N N . VAL A 1 93 ? -1.359 -1.635 16.840 1.00 93.38 93 VAL A N 1
ATOM 779 C CA . VAL A 1 93 ? -2.532 -0.751 16.703 1.00 93.38 93 VAL A CA 1
ATOM 780 C C . VAL A 1 93 ? -3.825 -1.562 16.587 1.00 93.38 93 VAL A C 1
ATOM 782 O O . VAL A 1 93 ? -4.770 -1.330 17.340 1.00 93.38 93 VAL A O 1
ATOM 785 N N . THR A 1 94 ? -3.876 -2.575 15.718 1.00 92.88 94 THR A N 1
ATOM 786 C CA . THR A 1 94 ? -5.085 -3.405 15.539 1.00 92.88 94 THR A CA 1
ATOM 787 C C . THR A 1 94 ? -5.339 -4.382 16.693 1.00 92.88 94 THR A C 1
ATOM 789 O O . THR A 1 94 ? -6.395 -5.016 16.751 1.00 92.88 94 THR A O 1
ATOM 792 N N . ASN A 1 95 ? -4.414 -4.475 17.657 1.00 91.06 95 ASN A N 1
ATOM 793 C CA . ASN A 1 95 ? -4.636 -5.164 18.923 1.00 91.06 95 ASN A CA 1
ATOM 794 C C . ASN A 1 95 ? -5.206 -4.271 20.039 1.00 91.06 95 ASN A C 1
ATOM 796 O O . ASN A 1 95 ? -5.605 -4.825 21.071 1.00 91.06 95 ASN A O 1
ATOM 800 N N . GLN A 1 96 ? -5.292 -2.950 19.844 1.00 93.12 96 GLN A N 1
ATOM 801 C CA . GLN A 1 96 ? -5.856 -2.023 20.829 1.00 93.12 96 GLN A CA 1
ATOM 802 C C . GLN A 1 96 ? -7.369 -2.237 21.028 1.00 93.12 96 GLN A C 1
ATOM 804 O O . GLN A 1 96 ? -8.062 -2.604 20.073 1.00 93.12 96 GLN A O 1
ATOM 809 N N . PRO A 1 97 ? -7.926 -1.976 22.232 1.00 91.50 97 PRO A N 1
ATOM 810 C CA . PRO A 1 97 ? -9.343 -2.217 22.520 1.00 91.50 97 PRO A CA 1
ATOM 811 C C . PRO A 1 97 ? -10.303 -1.526 21.543 1.00 91.50 97 PRO A C 1
ATOM 813 O O . PRO A 1 97 ? -11.265 -2.146 21.100 1.00 91.50 97 PRO A O 1
ATOM 816 N N . ALA A 1 98 ? -10.005 -0.284 21.145 1.00 89.81 98 ALA A N 1
ATOM 817 C CA . ALA A 1 98 ? -10.841 0.497 20.232 1.00 89.81 98 ALA A CA 1
ATOM 818 C C . ALA A 1 98 ? -11.008 -0.158 18.846 1.00 89.81 98 ALA A C 1
ATOM 820 O O . ALA A 1 98 ? -12.111 -0.158 18.308 1.00 89.81 98 ALA A O 1
ATOM 821 N N . LEU A 1 99 ? -9.953 -0.773 18.293 1.00 91.25 99 LEU A N 1
ATOM 822 C CA . LEU A 1 99 ? -10.005 -1.448 16.985 1.00 91.25 99 LEU A CA 1
ATOM 823 C C . LEU A 1 99 ? -10.470 -2.912 17.060 1.00 91.25 99 LEU A C 1
ATOM 825 O O . LEU A 1 99 ? -10.672 -3.554 16.029 1.00 91.25 99 LEU A O 1
ATOM 829 N N . LYS A 1 100 ? -10.689 -3.434 18.272 1.00 89.94 100 LYS A N 1
ATOM 830 C CA . LYS A 1 100 ? -11.360 -4.722 18.512 1.00 89.94 100 LYS A CA 1
ATOM 831 C C . LYS A 1 100 ? -12.886 -4.592 18.613 1.00 89.94 100 LYS A C 1
ATOM 833 O O . LYS A 1 100 ? -13.574 -5.611 18.630 1.00 89.94 100 LYS A O 1
ATOM 838 N N . LEU A 1 101 ? -13.419 -3.369 18.640 1.00 88.44 101 LEU A N 1
ATOM 839 C CA . LEU A 1 101 ? -14.853 -3.107 18.520 1.00 88.44 101 LEU A CA 1
ATOM 840 C C . LEU A 1 101 ? -15.334 -3.373 17.085 1.00 88.44 101 LEU A C 1
ATOM 842 O O . LEU A 1 101 ? -14.628 -3.075 16.126 1.00 88.44 101 LEU A O 1
ATOM 846 N N . LYS A 1 102 ? -16.565 -3.878 16.939 1.00 89.06 102 LYS A N 1
ATOM 847 C CA . LYS A 1 102 ? -17.252 -4.016 15.642 1.00 89.06 102 LYS A CA 1
ATOM 848 C C . LYS A 1 102 ? -18.050 -2.751 15.314 1.00 89.06 102 LYS A C 1
ATOM 850 O O . LYS A 1 102 ? -19.277 -2.774 15.271 1.00 89.06 102 LYS A O 1
ATOM 855 N N . THR A 1 103 ? -17.360 -1.624 15.172 1.00 93.19 103 THR A N 1
ATOM 856 C CA . THR A 1 103 ? -17.961 -0.321 14.840 1.00 93.19 103 THR A CA 1
ATOM 857 C C . THR A 1 103 ? -17.411 0.194 13.517 1.00 93.19 103 THR A C 1
ATOM 859 O O . THR A 1 103 ? -16.269 -0.099 13.170 1.00 93.19 103 THR A O 1
ATOM 862 N N . TRP A 1 104 ? -18.195 0.996 12.788 1.00 93.75 104 TRP A N 1
ATOM 863 C CA . TRP A 1 104 ? -17.776 1.548 11.493 1.00 93.75 104 TRP A CA 1
ATOM 864 C C . TRP A 1 104 ? -16.379 2.199 11.522 1.00 93.75 104 TRP A C 1
ATOM 866 O O . TRP A 1 104 ? -15.570 1.819 10.678 1.00 93.75 104 TRP A O 1
ATOM 876 N N . PRO A 1 105 ? -16.013 3.064 12.496 1.00 95.00 105 PRO A N 1
ATOM 877 C CA . PRO A 1 105 ? -14.648 3.583 12.577 1.00 95.00 105 PRO A CA 1
ATOM 878 C C . PRO A 1 105 ? -13.587 2.498 12.751 1.00 95.00 105 PRO A C 1
ATOM 880 O O . PRO A 1 105 ? -12.552 2.559 12.103 1.00 95.00 105 PRO A O 1
ATOM 883 N N . ALA A 1 106 ? -13.834 1.487 13.588 1.00 94.75 106 ALA A N 1
ATOM 884 C CA . ALA A 1 106 ? -12.866 0.426 13.834 1.00 94.75 106 ALA A CA 1
ATOM 885 C C . ALA A 1 106 ? -12.635 -0.448 12.590 1.00 94.75 106 ALA A C 1
ATOM 887 O O . ALA A 1 106 ? -11.491 -0.791 12.290 1.00 94.75 106 ALA A O 1
ATOM 888 N N . GLU A 1 107 ? -13.695 -0.782 11.845 1.00 94.19 107 GLU A N 1
ATOM 889 C CA . GLU A 1 107 ? -13.585 -1.536 10.589 1.00 94.19 107 GLU A CA 1
ATOM 890 C C . GLU A 1 107 ? -12.943 -0.703 9.465 1.00 94.19 107 GLU A C 1
ATOM 892 O O . GLU A 1 107 ? -12.058 -1.214 8.776 1.00 94.19 107 GLU A O 1
ATOM 897 N N . PHE A 1 108 ? -13.291 0.584 9.323 1.00 96.31 108 PHE A N 1
ATOM 898 C CA . PHE A 1 108 ? -12.626 1.491 8.376 1.00 96.31 108 PHE A CA 1
ATOM 899 C C . PHE A 1 108 ? -11.144 1.704 8.726 1.00 96.31 108 PHE A C 1
ATOM 901 O O . PHE A 1 108 ? -10.297 1.590 7.844 1.00 96.31 108 PHE A O 1
ATOM 908 N N . SER A 1 109 ? -10.796 1.923 10.001 1.00 97.31 109 SER A N 1
ATOM 909 C CA . SER A 1 109 ? -9.397 2.044 10.438 1.00 97.31 109 SER A CA 1
ATOM 910 C C . SER A 1 109 ? -8.598 0.770 10.170 1.00 97.31 109 SER A C 1
ATOM 912 O O . SER A 1 109 ? -7.485 0.851 9.659 1.00 97.31 109 SER A O 1
ATOM 914 N N . LYS A 1 110 ? -9.153 -0.413 10.472 1.00 96.12 110 LYS A N 1
ATOM 915 C CA . LYS A 1 110 ? -8.507 -1.690 10.131 1.00 96.12 110 LYS A CA 1
ATOM 916 C C . LYS A 1 110 ? -8.308 -1.807 8.621 1.00 96.12 110 LYS A C 1
ATOM 918 O O . LYS A 1 110 ? -7.178 -1.990 8.185 1.00 96.12 110 LYS A O 1
ATOM 923 N N . THR A 1 111 ? -9.371 -1.649 7.833 1.00 96.44 111 THR A N 1
ATOM 924 C CA . THR A 1 111 ? -9.308 -1.739 6.365 1.00 96.44 111 THR A CA 1
ATOM 925 C C . THR A 1 111 ? -8.245 -0.797 5.803 1.00 96.44 111 THR A C 1
ATOM 927 O O . THR A 1 111 ? -7.370 -1.254 5.077 1.00 96.44 111 THR A O 1
ATOM 930 N N . GLY A 1 112 ? -8.232 0.472 6.225 1.00 97.75 112 GLY A N 1
ATOM 931 C CA . GLY A 1 112 ? -7.244 1.457 5.784 1.00 97.75 112 GLY A CA 1
ATOM 932 C C . GLY A 1 112 ? -5.798 1.048 6.061 1.00 97.75 112 GLY A C 1
ATOM 933 O O . GLY A 1 112 ? -4.982 1.040 5.143 1.00 97.75 112 GLY A O 1
ATOM 934 N N . LEU A 1 113 ? -5.496 0.617 7.292 1.00 97.69 113 LEU A N 1
ATOM 935 C CA . LEU A 1 113 ? -4.161 0.130 7.658 1.00 97.69 113 LEU A CA 1
ATOM 936 C C . LEU A 1 113 ? -3.719 -1.064 6.795 1.00 97.69 113 LEU A C 1
ATOM 938 O O . LEU A 1 113 ? -2.578 -1.105 6.346 1.00 97.69 113 LEU A O 1
ATOM 942 N N . PHE A 1 114 ? -4.609 -2.026 6.540 1.00 97.75 114 PHE A N 1
ATOM 943 C CA . PHE A 1 114 ? -4.276 -3.220 5.756 1.00 97.75 114 PHE A CA 1
ATOM 944 C C . PHE A 1 114 ? -4.188 -2.956 4.240 1.00 97.75 114 PHE A C 1
ATOM 946 O O . PHE A 1 114 ? -3.365 -3.589 3.574 1.00 97.75 114 PHE A O 1
ATOM 953 N N . LEU A 1 115 ? -4.952 -2.002 3.694 1.00 98.31 115 LEU A N 1
ATOM 954 C CA . LEU A 1 115 ? -4.764 -1.515 2.320 1.00 98.31 115 LEU A CA 1
ATOM 955 C C . LEU A 1 115 ? -3.377 -0.866 2.169 1.00 98.31 115 LEU A C 1
ATOM 957 O O . LEU A 1 115 ? -2.580 -1.314 1.344 1.00 98.31 115 LEU A O 1
ATOM 961 N N . ILE A 1 116 ? -3.049 0.094 3.045 1.00 98.25 116 ILE A N 1
ATOM 962 C CA . ILE A 1 116 ? -1.737 0.762 3.089 1.00 98.25 116 ILE A CA 1
ATOM 963 C C . ILE A 1 116 ? -0.601 -0.265 3.196 1.00 98.25 116 ILE A C 1
ATOM 965 O O . ILE A 1 116 ? 0.369 -0.183 2.448 1.00 98.25 116 ILE A O 1
ATOM 969 N N . MET A 1 117 ? -0.728 -1.276 4.064 1.00 97.62 117 MET A N 1
ATOM 970 C CA . MET A 1 117 ? 0.300 -2.311 4.233 1.00 97.62 117 MET A CA 1
ATOM 971 C C . MET A 1 117 ? 0.554 -3.131 2.958 1.00 97.62 117 MET A C 1
ATOM 973 O O . MET A 1 117 ? 1.701 -3.468 2.668 1.00 97.62 117 MET A O 1
ATOM 977 N N . GLY A 1 118 ? -0.496 -3.443 2.189 1.00 97.81 118 GLY A N 1
ATOM 978 C CA . GLY A 1 118 ? -0.368 -4.178 0.928 1.00 97.81 118 GLY A CA 1
ATOM 979 C C . GLY A 1 118 ? 0.374 -3.375 -0.141 1.00 97.81 118 GLY A C 1
ATOM 980 O O . GLY A 1 118 ? 1.301 -3.892 -0.764 1.00 97.81 118 GLY A O 1
ATOM 981 N N . GLY A 1 119 ? 0.023 -2.095 -0.301 1.00 97.88 119 GLY A N 1
ATOM 982 C CA . GLY A 1 119 ? 0.723 -1.204 -1.228 1.00 97.88 119 GLY A CA 1
ATOM 983 C C . GLY A 1 119 ? 2.171 -0.933 -0.804 1.00 97.88 119 GLY A C 1
ATOM 984 O O . GLY A 1 119 ? 3.090 -1.049 -1.613 1.00 97.88 119 GLY A O 1
ATOM 985 N N . ILE A 1 120 ? 2.416 -0.684 0.487 1.00 96.31 120 ILE A N 1
ATOM 986 C CA . ILE A 1 120 ? 3.778 -0.495 1.008 1.00 96.31 120 ILE A CA 1
ATOM 987 C C . ILE A 1 120 ? 4.643 -1.738 0.767 1.00 96.31 120 ILE A C 1
ATOM 989 O O . ILE A 1 120 ? 5.804 -1.581 0.400 1.00 96.31 120 ILE A O 1
ATOM 993 N N . PHE A 1 121 ? 4.110 -2.960 0.881 1.00 96.62 121 PHE A N 1
ATOM 994 C CA . PHE A 1 121 ? 4.874 -4.153 0.506 1.00 96.62 121 PHE A CA 1
ATOM 995 C C . PHE A 1 121 ? 5.231 -4.205 -0.988 1.00 96.62 121 PHE A C 1
ATOM 997 O O . PHE A 1 121 ? 6.366 -4.560 -1.295 1.00 96.62 121 PHE A O 1
ATOM 1004 N N . GLY A 1 122 ? 4.344 -3.809 -1.909 1.00 96.69 122 GLY A N 1
ATOM 1005 C CA . GLY A 1 122 ? 4.675 -3.723 -3.344 1.00 96.69 122 GLY A CA 1
ATOM 1006 C C . GLY A 1 122 ? 5.782 -2.703 -3.628 1.00 96.69 122 GLY A C 1
ATOM 1007 O O . GLY A 1 122 ? 6.811 -3.014 -4.228 1.00 96.69 122 GLY A O 1
ATOM 1008 N N . ASN A 1 123 ? 5.625 -1.500 -3.078 1.00 95.12 123 ASN A N 1
ATOM 1009 C CA . ASN A 1 123 ? 6.560 -0.387 -3.246 1.00 95.12 123 ASN A CA 1
ATOM 1010 C C . ASN A 1 123 ? 7.891 -0.529 -2.486 1.00 95.12 123 ASN A C 1
ATOM 1012 O O . ASN A 1 123 ? 8.850 0.181 -2.802 1.00 95.12 123 ASN A O 1
ATOM 1016 N N . VAL A 1 124 ? 7.969 -1.409 -1.485 1.00 93.19 124 VAL A N 1
ATOM 1017 C CA . VAL A 1 124 ? 9.225 -1.782 -0.814 1.00 93.19 124 VAL A CA 1
ATOM 1018 C C . VAL A 1 124 ? 9.878 -2.980 -1.496 1.00 93.19 124 VAL A C 1
ATOM 1020 O O . VAL A 1 124 ? 11.094 -2.969 -1.653 1.00 93.19 124 VAL A O 1
ATOM 1023 N N . PHE A 1 125 ? 9.107 -3.966 -1.969 1.00 93.88 125 PHE A N 1
ATOM 1024 C CA . PHE A 1 125 ? 9.639 -5.086 -2.749 1.00 93.88 125 PHE A CA 1
ATOM 1025 C C . PHE A 1 125 ? 10.425 -4.582 -3.963 1.00 93.88 125 PHE A C 1
ATOM 1027 O O . PHE A 1 125 ? 11.576 -4.974 -4.146 1.00 93.88 125 PHE A O 1
ATOM 1034 N N . ASP A 1 126 ? 9.853 -3.646 -4.723 1.00 92.94 126 ASP A N 1
ATOM 1035 C CA . ASP A 1 126 ? 10.544 -2.999 -5.839 1.00 92.94 126 ASP A CA 1
ATOM 1036 C C . ASP A 1 126 ? 11.876 -2.378 -5.394 1.00 92.94 126 ASP A C 1
ATOM 1038 O O . ASP A 1 126 ? 12.934 -2.775 -5.875 1.00 92.94 126 ASP A O 1
ATOM 1042 N N . ARG A 1 127 ? 11.846 -1.489 -4.391 1.00 88.69 127 ARG A N 1
ATOM 1043 C CA . ARG A 1 127 ? 13.037 -0.794 -3.865 1.00 88.69 127 ARG A CA 1
ATOM 1044 C C . ARG A 1 127 ? 14.075 -1.711 -3.208 1.00 88.69 127 ARG A C 1
ATOM 1046 O O . ARG A 1 127 ? 15.203 -1.277 -2.992 1.00 88.69 127 ARG A O 1
ATOM 1053 N N . THR A 1 128 ? 13.729 -2.951 -2.860 1.00 86.38 128 THR A N 1
ATOM 1054 C CA . THR A 1 128 ? 14.668 -3.949 -2.323 1.00 86.38 128 THR A CA 1
ATOM 1055 C C . THR A 1 128 ? 15.250 -4.847 -3.422 1.00 86.38 128 THR A C 1
ATOM 1057 O O . THR A 1 128 ? 16.454 -5.130 -3.398 1.00 86.38 128 THR A O 1
ATOM 1060 N N . PHE A 1 129 ? 14.429 -5.295 -4.378 1.00 87.81 129 PHE A N 1
ATOM 1061 C CA . PHE A 1 129 ? 14.770 -6.375 -5.315 1.00 87.81 129 PHE A CA 1
ATOM 1062 C C . PHE A 1 129 ? 14.976 -5.936 -6.772 1.00 87.81 129 PHE A C 1
ATOM 1064 O O . PHE A 1 129 ? 15.672 -6.641 -7.503 1.00 87.81 129 PHE A O 1
ATOM 1071 N N . ARG A 1 130 ? 14.445 -4.786 -7.200 1.00 86.75 130 ARG A N 1
ATOM 1072 C CA . ARG A 1 130 ? 14.680 -4.219 -8.538 1.00 86.75 130 ARG A CA 1
ATOM 1073 C C . ARG A 1 130 ? 15.848 -3.225 -8.470 1.00 86.75 130 ARG A C 1
ATOM 1075 O O . ARG A 1 130 ? 15.910 -2.448 -7.518 1.00 86.75 130 ARG A O 1
ATOM 1082 N N . PRO A 1 131 ? 16.808 -3.251 -9.412 1.00 81.25 131 PRO A N 1
ATOM 1083 C CA . PRO A 1 131 ? 17.912 -2.292 -9.404 1.00 81.25 131 PRO A CA 1
ATOM 1084 C C . PRO A 1 131 ? 17.454 -0.887 -9.820 1.00 81.25 131 PRO A C 1
ATOM 1086 O O . PRO A 1 131 ? 18.010 0.087 -9.330 1.00 81.25 131 PRO A O 1
ATOM 1089 N N . ASP A 1 132 ? 16.413 -0.801 -10.650 1.00 82.88 132 ASP A N 1
ATOM 1090 C CA . ASP A 1 132 ? 15.898 0.430 -11.265 1.00 82.88 132 ASP A CA 1
ATOM 1091 C C . ASP A 1 132 ? 14.810 1.132 -10.420 1.00 82.88 132 ASP A C 1
ATOM 1093 O O . ASP A 1 132 ? 14.112 2.018 -10.903 1.00 82.88 132 ASP A O 1
ATOM 1097 N N . GLY A 1 133 ? 14.610 0.724 -9.162 1.00 87.12 133 GLY A N 1
ATOM 1098 C CA . GLY A 1 133 ? 13.587 1.295 -8.279 1.00 87.12 133 GLY A CA 1
ATOM 1099 C C . GLY A 1 133 ? 12.157 0.815 -8.570 1.00 87.12 133 GLY A C 1
ATOM 1100 O O . GLY A 1 133 ? 11.929 -0.361 -8.865 1.00 87.12 133 GLY A O 1
ATOM 1101 N N . VAL A 1 134 ? 11.175 1.708 -8.394 1.00 92.81 134 VAL A N 1
ATOM 1102 C CA . VAL A 1 134 ? 9.737 1.397 -8.524 1.00 92.81 134 VAL A CA 1
ATOM 1103 C C . VAL A 1 134 ? 9.268 1.544 -9.964 1.00 92.81 134 VAL A C 1
ATOM 1105 O O . VAL A 1 134 ? 9.658 2.480 -10.655 1.00 92.81 134 VAL A O 1
ATOM 1108 N N . ILE A 1 135 ? 8.402 0.633 -10.407 1.00 95.12 135 ILE A N 1
ATOM 1109 C CA . ILE A 1 135 ? 7.775 0.705 -11.732 1.00 95.12 135 ILE A CA 1
ATOM 1110 C C . ILE A 1 135 ? 6.438 1.430 -11.604 1.00 95.12 135 ILE A C 1
ATOM 1112 O O . ILE A 1 135 ? 5.456 0.835 -11.153 1.00 95.12 135 ILE A O 1
ATOM 1116 N N . ASP A 1 136 ? 6.399 2.679 -12.055 1.00 95.25 136 ASP A N 1
ATOM 1117 C CA . ASP A 1 136 ? 5.172 3.470 -12.145 1.00 95.25 136 ASP A CA 1
ATOM 1118 C C . ASP A 1 136 ? 4.726 3.530 -13.606 1.00 95.25 136 ASP A C 1
ATOM 1120 O O . ASP A 1 136 ? 5.547 3.630 -14.520 1.00 95.25 136 ASP A O 1
ATOM 1124 N N . PHE A 1 137 ? 3.424 3.373 -13.849 1.00 95.94 137 PHE A N 1
ATOM 1125 C CA . PHE A 1 137 ? 2.923 3.109 -15.202 1.00 95.94 137 PHE A CA 1
ATOM 1126 C C . PHE A 1 137 ? 1.517 3.640 -15.507 1.00 95.94 137 PHE A C 1
ATOM 1128 O O . PHE A 1 137 ? 1.065 3.507 -16.642 1.00 95.94 137 PHE A O 1
ATOM 1135 N N . ILE A 1 138 ? 0.813 4.225 -14.534 1.00 95.06 138 ILE A N 1
ATOM 1136 C CA . ILE A 1 138 ? -0.540 4.778 -14.682 1.00 95.06 138 ILE A CA 1
ATOM 1137 C C . ILE A 1 138 ? -0.447 6.308 -14.642 1.00 95.06 138 ILE A C 1
ATOM 1139 O O . ILE A 1 138 ? -0.179 6.884 -13.587 1.00 95.06 138 ILE A O 1
ATOM 1143 N N . ARG A 1 139 ? -0.681 6.974 -15.777 1.00 92.62 139 ARG A N 1
ATOM 1144 C CA . ARG A 1 139 ? -0.765 8.440 -15.875 1.00 92.62 139 ARG A CA 1
ATOM 1145 C C . ARG A 1 139 ? -2.232 8.876 -15.776 1.00 92.62 139 ARG A C 1
ATOM 1147 O O . ARG A 1 139 ? -3.112 8.245 -16.365 1.00 92.62 139 ARG A O 1
ATOM 1154 N N . ILE A 1 140 ? -2.501 9.942 -15.015 1.00 91.31 140 ILE A N 1
ATOM 1155 C CA . ILE A 1 140 ? -3.854 10.454 -14.741 1.00 91.31 140 ILE A CA 1
ATOM 1156 C C . ILE A 1 140 ? -4.031 11.832 -15.400 1.00 91.31 140 ILE A C 1
ATOM 1158 O O . ILE A 1 140 ? -3.617 12.853 -14.862 1.00 91.31 140 ILE A O 1
ATOM 1162 N N . ASN A 1 141 ? -4.704 11.854 -16.549 1.00 86.69 141 ASN A N 1
ATOM 1163 C CA . ASN A 1 141 ? -4.760 12.981 -17.495 1.00 86.69 141 ASN A CA 1
ATOM 1164 C C . ASN A 1 141 ? -5.854 14.030 -17.197 1.00 86.69 141 ASN A C 1
ATOM 1166 O O . ASN A 1 141 ? -6.067 14.944 -17.989 1.00 86.69 141 ASN A O 1
ATOM 1170 N N . ILE A 1 142 ? -6.593 13.886 -16.089 1.00 81.69 142 ILE A N 1
ATOM 1171 C CA . ILE A 1 142 ? -7.584 14.885 -15.623 1.00 81.69 142 ILE A CA 1
ATOM 1172 C C . ILE A 1 142 ? -6.973 16.010 -14.783 1.00 81.69 142 ILE A C 1
ATOM 1174 O O . ILE A 1 142 ? -7.654 16.990 -14.486 1.00 81.69 142 ILE A O 1
ATOM 1178 N N . PHE A 1 143 ? -5.711 15.860 -14.399 1.00 68.12 143 PHE A N 1
ATOM 1179 C CA . PHE A 1 143 ? -4.903 16.910 -13.804 1.00 68.12 143 PHE A CA 1
ATOM 1180 C C . PHE A 1 143 ? -3.835 17.326 -14.824 1.00 68.12 143 PHE A C 1
ATOM 1182 O O . PHE A 1 143 ? -3.541 16.581 -15.758 1.00 68.12 143 PHE A O 1
ATOM 1189 N N . GLU A 1 144 ? -3.277 18.523 -14.662 1.00 66.00 144 GLU A N 1
ATOM 1190 C CA . GLU A 1 144 ? -2.143 18.999 -15.467 1.00 66.00 144 GLU A CA 1
ATOM 1191 C C . GLU A 1 144 ? -0.894 18.120 -15.228 1.00 66.00 144 GLU A C 1
ATOM 1193 O O . GLU A 1 144 ? -0.892 17.274 -14.331 1.00 66.00 144 GLU A O 1
ATOM 1198 N N . ASP A 1 145 ? 0.207 18.370 -15.950 1.00 65.81 145 ASP A N 1
ATOM 1199 C CA . ASP A 1 145 ? 1.501 17.650 -15.850 1.00 65.81 145 ASP A CA 1
ATOM 1200 C C . ASP A 1 145 ? 2.180 17.668 -14.454 1.00 65.81 145 ASP A C 1
ATOM 1202 O O . ASP A 1 145 ? 3.320 17.238 -14.287 1.00 65.81 145 ASP A O 1
ATOM 1206 N N . THR A 1 146 ? 1.483 18.168 -13.434 1.00 68.38 146 THR A N 1
ATOM 1207 C CA . THR A 1 146 ? 1.865 18.160 -12.019 1.00 68.38 146 THR A CA 1
ATOM 1208 C C . THR A 1 146 ? 1.568 16.842 -11.302 1.00 68.38 146 THR A C 1
ATOM 1210 O O . THR A 1 146 ? 2.179 16.585 -10.263 1.00 68.38 146 THR A O 1
ATOM 1213 N N . VAL A 1 147 ? 0.649 16.004 -11.803 1.00 72.75 147 VAL A N 1
ATOM 1214 C CA . VAL A 1 147 ? 0.356 14.708 -11.166 1.00 72.75 147 VAL A CA 1
ATOM 1215 C C . VAL A 1 147 ? 1.377 13.654 -11.602 1.00 72.75 147 VAL A C 1
ATOM 1217 O O . VAL A 1 147 ? 1.515 13.401 -12.801 1.00 72.75 147 VAL A O 1
ATOM 1220 N N . PRO A 1 148 ? 2.092 13.016 -10.651 1.00 83.19 148 PRO A N 1
ATOM 1221 C CA . PRO A 1 148 ? 3.046 11.971 -10.979 1.00 83.19 148 PRO A CA 1
ATOM 1222 C C . PRO A 1 148 ? 2.336 10.752 -11.568 1.00 83.19 148 PRO A C 1
ATOM 1224 O O . PRO A 1 148 ? 1.173 10.466 -11.274 1.00 83.19 148 PRO A O 1
ATOM 1227 N N . ILE A 1 149 ? 3.077 10.002 -12.374 1.00 91.69 149 ILE A N 1
ATOM 1228 C CA . ILE A 1 149 ? 2.680 8.659 -12.789 1.00 91.69 149 ILE A CA 1
ATOM 1229 C C . ILE A 1 149 ? 2.772 7.754 -11.560 1.00 91.69 149 ILE A C 1
ATOM 1231 O O . ILE A 1 149 ? 3.711 7.870 -10.777 1.00 91.69 149 ILE A O 1
ATOM 1235 N N . VAL A 1 150 ? 1.780 6.885 -11.384 1.00 94.69 150 VAL A N 1
ATOM 1236 C CA . VAL A 1 150 ? 1.628 6.025 -10.203 1.00 94.69 150 VAL A CA 1
ATOM 1237 C C . VAL A 1 150 ? 1.522 4.551 -10.589 1.00 94.69 150 VAL A C 1
ATOM 1239 O O . VAL A 1 150 ? 1.429 4.193 -11.768 1.00 94.69 150 VAL A O 1
ATOM 1242 N N . ASN A 1 151 ? 1.498 3.679 -9.591 1.00 97.25 151 ASN A N 1
ATOM 1243 C CA . ASN A 1 151 ? 1.207 2.258 -9.736 1.00 97.25 151 ASN A CA 1
ATOM 1244 C C . ASN A 1 151 ? -0.034 1.830 -8.919 1.00 97.25 151 ASN A C 1
ATOM 1246 O O . ASN A 1 151 ? -0.768 2.648 -8.356 1.00 97.25 151 ASN A O 1
ATOM 1250 N N . VAL A 1 152 ? -0.307 0.520 -8.875 1.00 98.19 152 VAL A N 1
ATOM 1251 C CA . VAL A 1 152 ? -1.457 -0.032 -8.139 1.00 98.19 152 VAL A CA 1
ATOM 1252 C C . VAL A 1 152 ? -1.249 0.018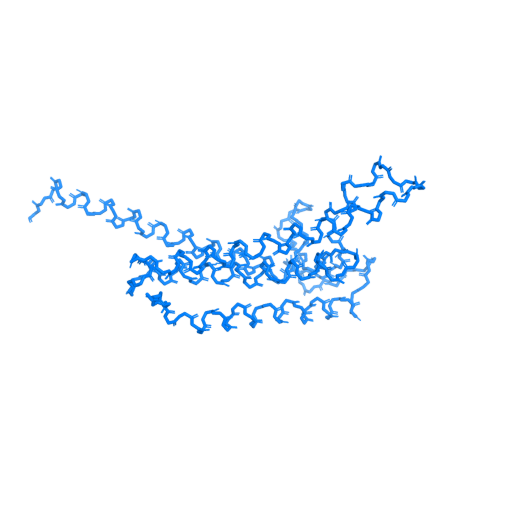 -6.624 1.00 98.19 152 VAL A C 1
ATOM 1254 O O . VAL A 1 152 ? -2.202 0.307 -5.899 1.00 98.19 152 VAL A O 1
ATOM 1257 N N . ALA A 1 153 ? -0.033 -0.213 -6.124 1.00 98.00 153 ALA A N 1
ATOM 1258 C CA . ALA A 1 153 ? 0.285 -0.020 -4.712 1.00 98.00 153 ALA A CA 1
ATOM 1259 C C . ALA A 1 153 ? -0.014 1.413 -4.225 1.00 98.00 153 ALA A C 1
ATOM 1261 O O . ALA A 1 153 ? -0.614 1.555 -3.159 1.00 98.00 153 ALA A O 1
ATOM 1262 N N . ASP A 1 154 ? 0.309 2.454 -4.998 1.00 96.31 154 ASP A N 1
ATOM 1263 C CA . ASP A 1 154 ? 0.009 3.854 -4.646 1.00 96.31 154 ASP A CA 1
ATOM 1264 C C . ASP A 1 154 ? -1.500 4.117 -4.584 1.00 96.31 154 ASP A C 1
ATOM 1266 O O . ASP A 1 154 ? -2.011 4.661 -3.601 1.00 96.31 154 ASP A O 1
ATOM 1270 N N . ALA A 1 155 ? -2.240 3.672 -5.606 1.00 96.75 155 ALA A N 1
ATOM 1271 C CA . ALA A 1 155 ? -3.694 3.810 -5.657 1.00 96.75 155 ALA A CA 1
ATOM 1272 C C . ALA A 1 155 ? -4.384 3.101 -4.474 1.00 96.75 155 ALA A C 1
ATOM 1274 O O . ALA A 1 155 ? -5.378 3.593 -3.935 1.00 96.75 155 ALA A O 1
ATOM 1275 N N . ILE A 1 156 ? -3.843 1.962 -4.030 1.00 98.31 156 ILE A N 1
ATOM 1276 C CA . ILE A 1 156 ? -4.350 1.226 -2.869 1.00 98.31 156 ILE A CA 1
ATOM 1277 C C . ILE A 1 156 ? -3.939 1.883 -1.538 1.00 98.31 156 ILE A C 1
ATOM 1279 O O . ILE A 1 156 ? -4.749 1.895 -0.608 1.00 98.31 156 ILE A O 1
ATOM 1283 N N . ILE A 1 157 ? -2.745 2.484 -1.437 1.00 98.12 157 ILE A N 1
ATOM 1284 C CA . ILE A 1 157 ? -2.355 3.319 -0.284 1.00 98.12 157 ILE A CA 1
ATOM 1285 C C . ILE A 1 157 ? -3.344 4.481 -0.133 1.00 98.12 157 ILE A C 1
ATOM 1287 O O . ILE A 1 157 ? -3.927 4.634 0.939 1.00 98.12 157 ILE A O 1
ATOM 1291 N N . PHE A 1 158 ? -3.626 5.214 -1.213 1.00 96.94 158 PHE A N 1
ATOM 1292 C CA . PHE A 1 158 ? -4.573 6.334 -1.228 1.00 96.94 158 PHE A CA 1
ATOM 1293 C C . PHE A 1 158 ? -6.000 5.922 -0.813 1.00 96.94 158 PHE A C 1
ATOM 1295 O O . PHE A 1 158 ? -6.627 6.570 0.027 1.00 96.94 158 PHE A O 1
ATOM 1302 N N . LEU A 1 159 ? -6.509 4.790 -1.318 1.00 98.19 159 LEU A N 1
ATOM 1303 C CA . LEU A 1 159 ? -7.790 4.227 -0.861 1.00 98.19 159 LEU A CA 1
ATOM 1304 C C . LEU A 1 159 ? -7.762 3.831 0.626 1.00 98.19 159 LEU A C 1
ATOM 1306 O O . LEU A 1 159 ? -8.771 3.955 1.329 1.00 98.19 159 LEU A O 1
ATOM 1310 N N . GLY A 1 160 ? -6.610 3.386 1.129 1.00 98.38 160 GLY A N 1
ATOM 1311 C CA . GLY A 1 160 ? -6.407 3.112 2.545 1.00 98.38 160 GLY A CA 1
ATOM 1312 C C . GLY A 1 160 ? -6.410 4.374 3.412 1.00 98.38 160 GLY A C 1
ATOM 1313 O O . GLY A 1 160 ? -7.058 4.388 4.460 1.00 98.38 160 GLY A O 1
ATOM 1314 N N . GLU A 1 161 ? -5.783 5.457 2.955 1.00 98.19 161 GLU A N 1
ATOM 1315 C CA . GLU A 1 161 ? -5.816 6.769 3.613 1.00 98.19 161 GLU A CA 1
ATOM 1316 C C . GLU A 1 161 ? -7.238 7.338 3.667 1.00 98.19 161 GLU A C 1
ATOM 1318 O O . GLU A 1 161 ? -7.683 7.768 4.734 1.00 98.19 161 GLU A O 1
ATOM 1323 N N . ILE A 1 162 ? -8.008 7.233 2.576 1.00 98.62 162 ILE A N 1
ATOM 1324 C CA . ILE A 1 162 ? -9.441 7.575 2.555 1.00 98.62 162 ILE A CA 1
ATOM 1325 C C . ILE A 1 162 ? -10.218 6.795 3.628 1.00 98.62 162 ILE A C 1
ATOM 1327 O O . ILE A 1 162 ? -11.069 7.374 4.311 1.00 98.62 162 ILE A O 1
ATOM 1331 N N . CYS A 1 163 ? -9.914 5.510 3.846 1.00 98.25 163 CYS A N 1
ATOM 1332 C CA . CYS A 1 163 ? -10.539 4.731 4.920 1.00 98.25 163 CYS A CA 1
ATOM 1333 C C . CYS A 1 163 ? -10.163 5.257 6.319 1.00 98.25 163 CYS A C 1
ATOM 1335 O O . CYS A 1 163 ? -11.032 5.344 7.190 1.00 98.25 163 CYS A O 1
ATOM 1337 N N . LEU A 1 164 ? -8.904 5.657 6.544 1.00 98.12 164 LEU A N 1
ATOM 1338 C CA . LEU A 1 164 ? -8.474 6.248 7.820 1.00 98.12 164 LEU A CA 1
ATOM 1339 C C . LEU A 1 164 ? -9.150 7.603 8.083 1.00 98.12 164 LEU A C 1
ATOM 1341 O O . LEU A 1 164 ? -9.672 7.825 9.178 1.00 98.12 164 LEU A O 1
ATOM 1345 N N . ILE A 1 165 ? -9.199 8.477 7.074 1.00 98.44 165 ILE A N 1
ATOM 1346 C CA . ILE A 1 165 ? -9.866 9.786 7.136 1.00 98.44 165 ILE A CA 1
ATOM 1347 C C . ILE A 1 165 ? -11.363 9.603 7.424 1.00 98.44 165 ILE A C 1
ATOM 1349 O O . ILE A 1 165 ? -11.906 10.244 8.323 1.00 98.44 165 ILE A O 1
ATOM 1353 N N . THR A 1 166 ? -12.021 8.667 6.733 1.00 98.12 166 THR A N 1
ATOM 1354 C CA . THR A 1 166 ? -13.439 8.329 6.947 1.00 98.12 166 THR A CA 1
ATOM 1355 C C . THR A 1 166 ? -13.701 7.869 8.383 1.00 98.12 166 THR A C 1
ATOM 1357 O O . THR A 1 166 ? -14.628 8.361 9.030 1.00 98.12 166 THR A O 1
ATOM 1360 N N . ALA A 1 167 ? -12.861 6.982 8.928 1.00 97.31 167 ALA A N 1
ATOM 1361 C CA . ALA A 1 167 ? -12.968 6.548 10.322 1.00 97.31 167 ALA A CA 1
ATOM 1362 C C . ALA A 1 167 ? -12.848 7.722 11.312 1.00 97.31 167 ALA A C 1
ATOM 1364 O O . ALA A 1 167 ? -13.647 7.831 12.246 1.00 97.31 167 ALA A O 1
ATOM 1365 N N . TRP A 1 168 ? -11.875 8.610 11.092 1.00 97.06 168 TRP A N 1
ATOM 1366 C CA . TRP A 1 168 ? -11.607 9.775 11.939 1.00 97.06 168 TRP A CA 1
ATOM 1367 C C . TRP A 1 168 ? -12.763 10.787 11.925 1.00 97.06 168 TRP A C 1
ATOM 1369 O O . TRP A 1 168 ? -13.217 11.215 12.990 1.00 97.06 168 TRP A O 1
ATOM 1379 N N . LEU A 1 169 ? -13.310 11.091 10.743 1.00 98.00 169 LEU A N 1
ATOM 1380 C CA . LEU A 1 169 ? -14.480 11.961 10.586 1.00 98.00 169 LEU A CA 1
ATOM 1381 C C . LEU A 1 169 ? -15.699 11.419 11.347 1.00 98.00 169 LEU A C 1
ATOM 1383 O O . LEU A 1 169 ? -16.331 12.167 12.091 1.00 98.00 169 LEU A O 1
ATOM 1387 N N . ILE A 1 170 ? -15.984 10.113 11.253 1.00 96.56 170 ILE A N 1
ATOM 1388 C CA . ILE A 1 170 ? -17.096 9.488 11.991 1.00 96.56 170 ILE A CA 1
ATOM 1389 C C . ILE A 1 170 ? -16.894 9.616 13.513 1.00 96.56 170 ILE A C 1
ATOM 1391 O O . ILE A 1 170 ? -17.845 9.944 14.228 1.00 96.56 170 ILE A O 1
ATOM 1395 N N . VAL A 1 171 ? -15.673 9.405 14.025 1.00 95.50 171 VAL A N 1
ATOM 1396 C CA . VAL A 1 171 ? -15.359 9.559 15.463 1.00 95.50 171 VAL A CA 1
ATOM 1397 C C . VAL A 1 171 ? -15.559 11.004 15.928 1.00 95.50 171 VAL A C 1
ATOM 1399 O O . VAL A 1 171 ? -16.136 11.228 16.997 1.00 95.50 171 VAL A O 1
ATOM 1402 N N . ILE A 1 172 ? -15.146 11.990 15.126 1.00 96.50 172 ILE A N 1
ATOM 1403 C CA . ILE A 1 172 ? -15.369 13.414 15.414 1.00 96.50 172 ILE A CA 1
ATOM 1404 C C . ILE A 1 172 ? -16.865 13.731 15.456 1.00 96.50 172 ILE A C 1
ATOM 1406 O O . ILE A 1 172 ? -17.334 14.292 16.449 1.00 96.50 172 ILE A O 1
ATOM 1410 N N . THR A 1 173 ? -17.633 13.326 14.440 1.00 95.94 173 THR A N 1
ATOM 1411 C CA . THR A 1 173 ? -19.084 13.561 14.390 1.00 95.94 173 THR A CA 1
ATOM 1412 C C . THR A 1 173 ? -19.785 12.953 15.606 1.00 95.94 173 THR A C 1
ATOM 1414 O O . THR A 1 173 ? -20.540 13.650 16.282 1.00 95.94 173 THR A O 1
ATOM 1417 N N . GLN A 1 174 ? -19.472 11.702 15.963 1.00 93.50 174 GLN A N 1
ATOM 1418 C CA . GLN A 1 174 ? -20.014 11.047 17.161 1.00 93.50 174 GLN A CA 1
ATOM 1419 C C . GLN A 1 174 ? -19.643 11.793 18.453 1.00 93.50 174 GLN A C 1
ATOM 1421 O O . GLN A 1 174 ? -20.497 12.005 19.315 1.00 93.50 174 GLN A O 1
ATOM 1426 N N . THR A 1 175 ? -18.392 12.242 18.580 1.00 93.88 175 THR A N 1
ATOM 1427 C CA . THR A 1 175 ? -17.904 12.981 19.757 1.00 93.88 175 THR A CA 1
ATOM 1428 C C . THR A 1 175 ? -18.621 14.321 19.924 1.00 93.88 175 THR A C 1
ATOM 1430 O O . THR A 1 175 ? -19.042 14.663 21.032 1.00 93.88 175 THR A O 1
ATOM 1433 N N . ILE A 1 176 ? -18.814 15.063 18.831 1.00 95.12 176 ILE A N 1
ATOM 1434 C CA . ILE A 1 176 ? -19.542 16.337 18.821 1.00 95.12 176 ILE A CA 1
ATOM 1435 C C . ILE A 1 176 ? -21.020 16.108 19.163 1.00 95.12 176 ILE A C 1
ATOM 1437 O O . ILE A 1 176 ? -21.540 16.750 20.076 1.00 95.12 176 ILE A O 1
ATOM 1441 N N . THR A 1 177 ? -21.688 15.152 18.506 1.00 94.31 177 THR A N 1
ATOM 1442 C CA . THR A 1 177 ? -23.099 14.822 18.775 1.00 94.31 177 THR A CA 1
ATOM 1443 C C . THR A 1 177 ? -23.330 14.429 20.236 1.00 94.31 177 THR A C 1
ATOM 1445 O O . THR A 1 177 ? -24.309 14.868 20.841 1.00 94.31 177 THR A O 1
ATOM 1448 N N . ASN A 1 178 ? -22.425 13.648 20.832 1.00 93.50 178 ASN A N 1
ATOM 1449 C CA . ASN A 1 178 ? -22.540 13.238 22.230 1.00 93.50 178 ASN A CA 1
ATOM 1450 C C . ASN A 1 178 ? -22.332 14.414 23.199 1.00 93.50 178 ASN A C 1
ATOM 1452 O O . ASN A 1 178 ? -23.091 14.539 24.157 1.00 93.50 178 ASN A O 1
ATOM 1456 N N . LYS A 1 179 ? -21.385 15.327 22.929 1.00 93.50 179 LYS A N 1
ATOM 1457 C CA . LYS A 1 179 ? -21.226 16.562 23.722 1.00 93.50 179 LYS A CA 1
ATOM 1458 C C . LYS A 1 179 ? -22.467 17.457 23.664 1.00 93.50 179 LYS A C 1
ATOM 1460 O O . LYS A 1 179 ? -22.900 17.948 24.700 1.00 93.50 179 LYS A O 1
ATOM 1465 N N . ILE A 1 180 ? -23.075 17.627 22.487 1.00 92.88 180 ILE A N 1
ATOM 1466 C CA . ILE A 1 180 ? -24.296 18.437 22.323 1.00 92.88 180 ILE 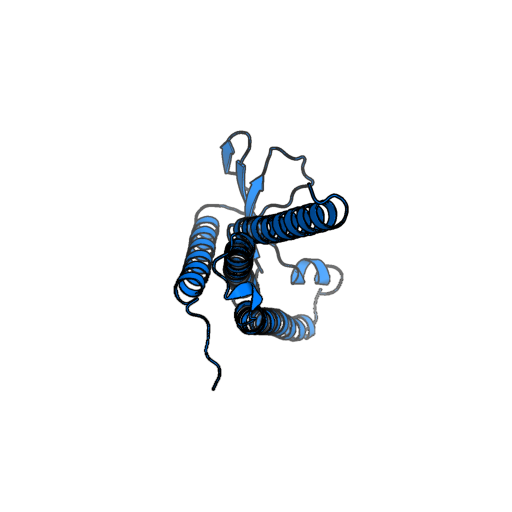A CA 1
ATOM 1467 C C . ILE A 1 180 ? -25.456 17.857 23.149 1.00 92.88 180 ILE A C 1
ATOM 1469 O O . ILE A 1 180 ? -26.131 18.606 23.851 1.00 92.88 180 ILE A O 1
ATOM 1473 N N . LYS A 1 181 ? -25.649 16.529 23.136 1.00 91.81 181 LYS A N 1
ATOM 1474 C CA . LYS A 1 181 ? -26.684 15.849 23.942 1.00 91.81 181 LYS A CA 1
ATOM 1475 C C . LYS A 1 181 ? -26.495 16.006 25.456 1.00 91.81 181 LYS A C 1
ATOM 1477 O O . LYS A 1 181 ? -27.483 16.022 26.177 1.00 91.81 181 LYS A O 1
ATOM 1482 N N . LEU A 1 182 ? -25.254 16.120 25.934 1.00 90.88 182 LEU A N 1
ATOM 1483 C CA . LEU A 1 182 ? -24.956 16.347 27.355 1.00 90.88 182 LEU A CA 1
ATOM 1484 C C . LEU A 1 182 ? -25.218 17.797 27.797 1.00 90.88 182 LEU A C 1
ATOM 1486 O O . LEU A 1 182 ? -25.504 18.027 28.966 1.00 90.88 182 LEU A O 1
ATOM 1490 N N . ILE A 1 183 ? -25.116 18.763 26.879 1.00 92.38 183 ILE A N 1
ATOM 1491 C CA . ILE A 1 183 ? -25.348 20.193 27.152 1.00 92.38 183 ILE A CA 1
ATOM 1492 C C . ILE A 1 183 ? -26.834 20.557 27.000 1.00 92.38 183 ILE A C 1
ATOM 1494 O O . ILE A 1 183 ? -27.330 21.417 27.721 1.00 92.38 183 ILE A O 1
ATOM 1498 N N . ASN A 1 184 ? -27.548 19.900 26.082 1.00 89.25 184 ASN A N 1
ATOM 1499 C CA . ASN A 1 184 ? -28.981 20.087 25.855 1.00 89.25 184 ASN A CA 1
ATOM 1500 C C . ASN A 1 184 ? -29.731 18.739 25.944 1.00 89.25 184 ASN A C 1
ATOM 1502 O O . ASN A 1 184 ? -30.121 18.183 24.908 1.00 89.25 184 ASN A O 1
ATOM 1506 N N . PRO A 1 185 ? -29.888 18.180 27.161 1.00 74.56 185 PRO A N 1
ATOM 1507 C CA . PRO A 1 185 ? -30.757 17.035 27.393 1.00 74.56 185 PRO A CA 1
ATOM 1508 C C . PRO A 1 185 ? -32.224 17.464 27.237 1.00 74.56 185 PRO A C 1
ATOM 1510 O O . PRO A 1 185 ? -32.717 18.305 27.988 1.00 74.56 185 PRO A O 1
ATOM 1513 N N . LYS A 1 186 ? -32.896 16.882 26.240 1.00 70.19 186 LYS A N 1
ATOM 1514 C CA . LYS A 1 186 ? -34.356 16.932 26.078 1.00 70.19 186 LYS A CA 1
ATOM 1515 C C . LYS A 1 186 ? -35.033 15.843 26.903 1.00 70.19 186 LYS A C 1
ATOM 1517 O O . LYS A 1 186 ? -34.417 14.758 27.001 1.00 70.19 186 LYS A O 1
#

Foldseek 3Di:
DQDFDPCVVLLVVLQVLLVVQVVVLVVLVVPADQVDWADPDLFKIWHKDQPDPLCVVPVVPDDDDPCSVVVLQVQLVVLVVVLVVLVVVLRVVCSDPVLSDPDLLNVLLNNLSSLLSSLSSNQSCQSNPPPSHDIFIMDTNVDPPPDDGHTSSVVSNVVSVVSNVVSVVVVVVVVVVVVVCVVDPD

Secondary structure (DSSP, 8-state):
-----S-HHHHHHHHHHHHHHHHHHHHHHHH--SS--EE-SSSEEEEEEEE-HHHHHHTTT-SS-THHHHHHHHHHHHHHHHHHHHHHHHHHHTTSGGGGS-SHHHHHHHHHHHHHHHHHHHHHHHHHH-TT-EEEEEEETTS-TTSPPB-HHHHHHHHHHHHHHHHHHHHHHHHHHHHHHHHS--

Sequence (186 aa):
MIKFGNNYLLWISSFLIFLIDQITKIWALNTLNIDDEIVMNKIISFHRIFNDSYIMLNYNVYESSSWALDSQWKFRLIYGVFALILALGIVWVTNQPALKLKTWPAEFSKTGLFLIMGGIFGNVFDRTFRPDGVIDFIRINIFEDTVPIVNVADAIIFLGEICLITAWLIVITQTITNKIKLINPK

Radius of gyration: 20.7 Å; chains: 1; bounding box: 68×35×53 Å

pLDDT: mean 85.69, std 16.64, range [36.38, 98.62]